Protein AF-T0ZD93-F1 (afdb_monomer)

Structure (mmCIF, N/CA/C/O backbone):
data_AF-T0ZD93-F1
#
_entry.id   AF-T0ZD93-F1
#
loop_
_atom_site.group_PDB
_atom_site.id
_atom_site.type_symbol
_atom_site.label_atom_id
_atom_site.label_alt_id
_atom_site.label_comp_id
_atom_site.label_asym_id
_atom_site.label_entity_id
_atom_site.label_seq_id
_atom_site.pdbx_PDB_ins_code
_atom_site.Cartn_x
_atom_site.Cartn_y
_atom_site.Cartn_z
_atom_site.occupancy
_atom_site.B_iso_or_equiv
_atom_site.auth_seq_id
_atom_site.auth_comp_id
_atom_site.auth_asym_id
_atom_site.auth_atom_id
_atom_site.pdbx_PDB_model_num
ATOM 1 N N . MET A 1 1 ? -24.145 4.141 19.183 1.00 62.28 1 MET A N 1
ATOM 2 C CA . MET A 1 1 ? -22.809 3.921 18.598 1.00 62.28 1 MET A CA 1
ATOM 3 C C . MET A 1 1 ? -22.634 4.907 17.453 1.00 62.28 1 MET A C 1
ATOM 5 O O . MET A 1 1 ? -23.437 4.870 16.529 1.00 62.28 1 MET A O 1
ATOM 9 N N . ILE A 1 2 ? -21.684 5.840 17.575 1.00 81.44 2 ILE A N 1
ATOM 10 C CA . ILE A 1 2 ? -21.465 6.939 16.606 1.00 81.44 2 ILE A CA 1
ATOM 11 C C . ILE A 1 2 ? -20.582 6.490 15.426 1.00 81.44 2 ILE A C 1
ATOM 13 O O . ILE A 1 2 ? -20.690 7.041 14.335 1.00 81.44 2 ILE A O 1
ATOM 17 N N . LEU A 1 3 ? -19.743 5.472 15.641 1.00 91.75 3 LEU A N 1
ATOM 18 C CA . LEU A 1 3 ? -18.774 4.965 14.669 1.00 91.75 3 LEU A CA 1
ATOM 19 C C . LEU A 1 3 ? -19.279 3.732 13.911 1.00 91.75 3 LEU A C 1
ATOM 21 O O . LEU A 1 3 ? -20.033 2.919 14.447 1.00 91.75 3 LEU A O 1
ATOM 25 N N . LYS A 1 4 ? -18.785 3.558 12.685 1.00 92.69 4 LYS A N 1
ATOM 26 C CA . LYS A 1 4 ? -18.972 2.375 11.834 1.00 92.69 4 LYS A CA 1
ATOM 27 C C . LYS A 1 4 ? -17.664 1.953 11.156 1.00 92.69 4 LYS A C 1
ATOM 29 O O . LYS A 1 4 ? -16.685 2.696 11.097 1.00 92.69 4 LYS A O 1
ATOM 34 N N . GLU A 1 5 ? -17.653 0.741 10.601 1.00 94.12 5 GLU A N 1
ATOM 35 C CA . GLU A 1 5 ? -16.534 0.267 9.781 1.00 94.12 5 GLU A CA 1
ATOM 36 C C . GLU A 1 5 ? -16.270 1.196 8.593 1.00 94.12 5 GLU A C 1
ATOM 38 O O . GLU A 1 5 ? -17.185 1.632 7.893 1.00 94.12 5 GLU A O 1
ATOM 43 N N . GLY A 1 6 ? -14.991 1.466 8.349 1.00 93.56 6 GLY A N 1
ATOM 44 C CA . GLY A 1 6 ? -14.536 2.364 7.300 1.00 93.56 6 GLY A CA 1
ATOM 45 C C . GLY A 1 6 ? -14.426 3.823 7.728 1.00 93.56 6 GLY A C 1
ATOM 46 O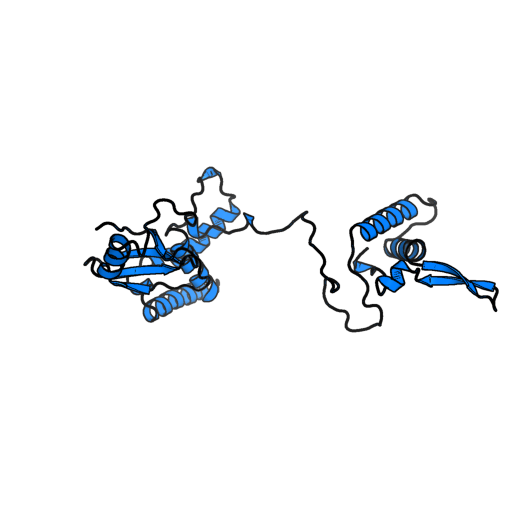 O . GLY A 1 6 ? -13.761 4.563 7.007 1.00 93.56 6 GLY A O 1
ATOM 47 N N . ASP A 1 7 ? -14.975 4.227 8.878 1.00 94.75 7 ASP A N 1
ATOM 48 C CA . ASP A 1 7 ? -14.863 5.607 9.358 1.00 94.75 7 ASP A CA 1
ATOM 49 C C . ASP A 1 7 ? -13.406 6.038 9.528 1.00 94.75 7 ASP A C 1
ATOM 51 O O . ASP A 1 7 ? -12.540 5.245 9.917 1.00 94.75 7 ASP A O 1
ATOM 55 N N . LEU A 1 8 ? -13.144 7.310 9.227 1.00 95.25 8 LEU A N 1
ATOM 56 C CA . LEU A 1 8 ? -11.829 7.928 9.320 1.00 95.25 8 LEU A CA 1
ATOM 57 C C . LEU A 1 8 ? -11.835 8.971 10.436 1.00 95.25 8 LEU A C 1
ATOM 59 O O . LEU A 1 8 ? -12.670 9.869 10.457 1.00 95.25 8 LEU A O 1
ATOM 63 N N . ILE A 1 9 ? -10.892 8.851 11.360 1.00 95.38 9 ILE A N 1
ATOM 64 C CA . ILE A 1 9 ? -10.773 9.691 12.546 1.00 95.38 9 ILE A CA 1
ATOM 65 C C . ILE A 1 9 ? -9.447 10.439 12.471 1.00 95.38 9 ILE A C 1
ATOM 67 O O . ILE A 1 9 ? -8.394 9.846 12.235 1.00 95.38 9 ILE A O 1
ATOM 71 N N . GLN A 1 10 ? -9.507 11.748 12.666 1.00 94.81 10 GLN A N 1
ATOM 72 C CA . GLN A 1 10 ? -8.355 12.630 12.711 1.00 94.81 10 GLN A CA 1
ATOM 73 C C . GLN A 1 10 ? -7.964 12.926 14.155 1.00 94.81 10 GLN A C 1
ATOM 75 O O . GLN A 1 10 ? -8.786 13.410 14.927 1.00 94.81 10 GLN A O 1
ATOM 80 N N . TYR A 1 11 ? -6.691 12.717 14.475 1.00 93.88 11 TYR A N 1
ATOM 81 C CA . TYR A 1 11 ? -6.056 13.128 15.721 1.00 93.88 11 TYR A CA 1
ATOM 82 C C . TYR A 1 11 ? -5.067 14.268 15.469 1.00 93.88 11 TYR A C 1
ATOM 84 O O . TYR A 1 11 ? -4.292 14.222 14.511 1.00 93.88 11 TYR A O 1
ATOM 92 N N . GLY A 1 12 ? -5.058 15.257 16.368 1.00 84.31 12 GLY A N 1
ATOM 93 C CA . GLY A 1 12 ? -4.124 16.386 16.343 1.00 84.31 12 GLY A CA 1
ATOM 94 C C . GLY A 1 12 ? -4.406 17.436 15.256 1.00 84.31 12 GLY A C 1
ATOM 95 O O . GLY A 1 12 ? -5.049 17.168 14.238 1.00 84.31 12 GLY A O 1
ATOM 96 N N . GLN A 1 13 ? -3.904 18.656 15.482 1.00 66.94 13 GLN A N 1
ATOM 97 C CA . GLN A 1 13 ? -4.011 19.768 14.523 1.00 66.94 13 GLN A CA 1
ATOM 98 C C . GLN A 1 13 ? -2.715 20.017 13.737 1.00 66.94 13 GLN A C 1
ATOM 100 O O . GLN A 1 13 ? -2.771 20.228 12.531 1.00 66.94 13 GLN A O 1
ATOM 105 N N . GLU A 1 14 ? -1.548 19.941 14.386 1.00 66.12 14 GLU A N 1
ATOM 106 C CA . GLU A 1 14 ? -0.253 20.210 13.735 1.00 66.12 14 GLU A CA 1
ATOM 107 C C . GLU A 1 14 ? 0.404 18.948 13.165 1.00 66.12 14 GLU A C 1
ATOM 109 O O . GLU A 1 14 ? 0.868 18.930 12.026 1.00 66.12 14 GLU A O 1
ATOM 114 N N . ARG A 1 15 ? 0.421 17.862 13.947 1.00 73.50 15 ARG A N 1
ATOM 115 C CA . ARG A 1 15 ? 0.897 16.546 13.507 1.00 73.50 15 ARG A CA 1
ATOM 116 C C . ARG A 1 15 ? -0.293 15.617 13.363 1.00 73.50 15 ARG A C 1
ATOM 118 O O . ARG A 1 15 ? -0.589 14.820 14.248 1.00 73.50 15 ARG A O 1
ATOM 125 N N . VAL A 1 16 ? -0.989 15.801 12.251 1.00 85.56 16 VAL A N 1
ATOM 126 C CA . VAL A 1 16 ? -2.203 15.064 11.924 1.00 85.56 16 VAL A CA 1
ATOM 127 C C . VAL A 1 16 ? -1.888 13.570 11.829 1.00 85.56 16 VAL A C 1
ATOM 129 O O . VAL A 1 16 ? -1.019 13.169 11.058 1.00 85.56 16 VAL A O 1
ATOM 132 N N . SER A 1 17 ? -2.591 12.754 12.613 1.00 91.44 17 SER A N 1
ATOM 133 C CA . SER A 1 17 ? -2.633 11.301 12.434 1.00 91.44 17 SER A CA 1
ATOM 134 C C . SER A 1 17 ? -4.049 10.898 12.053 1.00 91.44 17 SER A C 1
ATOM 136 O O . SER A 1 17 ? -5.025 11.332 12.665 1.00 91.44 17 SER A O 1
ATOM 138 N N . LEU A 1 18 ? -4.159 10.095 11.001 1.00 95.25 18 LEU A N 1
ATOM 139 C CA . LEU A 1 18 ? -5.430 9.649 10.452 1.00 95.25 18 LEU A CA 1
ATOM 140 C C . LEU A 1 18 ? -5.575 8.155 10.694 1.00 95.25 18 LEU A C 1
ATOM 142 O O . LEU A 1 18 ? -4.768 7.346 10.227 1.00 95.25 18 LEU A O 1
ATOM 146 N N . VAL A 1 19 ? -6.623 7.797 11.419 1.00 96.50 19 VAL A N 1
ATOM 147 C CA . VAL A 1 19 ? -6.870 6.445 11.899 1.00 96.50 19 VAL A CA 1
ATOM 148 C C . VAL A 1 19 ? -8.202 5.965 11.349 1.00 96.50 19 VAL A C 1
ATOM 150 O O . VAL A 1 19 ? -9.218 6.636 11.488 1.00 96.50 19 VAL A O 1
ATOM 153 N N . ARG A 1 20 ? -8.215 4.796 10.712 1.00 97.06 20 ARG A N 1
ATOM 154 C CA . ARG A 1 20 ? -9.432 4.192 10.171 1.00 97.06 20 ARG A CA 1
ATOM 155 C C . ARG A 1 20 ? -9.947 3.075 11.059 1.00 97.06 20 ARG A C 1
ATOM 157 O O . ARG A 1 20 ? -9.166 2.215 11.458 1.00 97.06 20 ARG A O 1
ATOM 164 N N . VAL A 1 21 ? -11.261 3.028 11.251 1.00 97.50 21 VAL A N 1
ATOM 165 C CA . VAL A 1 21 ? -11.984 1.907 11.860 1.00 97.50 21 VAL A CA 1
ATOM 166 C C . VAL A 1 21 ? -12.064 0.736 10.874 1.00 97.50 21 VAL A C 1
ATOM 168 O O . VAL A 1 21 ? -12.635 0.855 9.791 1.00 97.50 21 VAL A O 1
ATOM 171 N N . LEU A 1 22 ? -11.486 -0.410 11.231 1.00 97.69 22 LEU A N 1
ATOM 172 C CA . LEU A 1 22 ? -11.471 -1.621 10.402 1.00 97.69 22 LEU A CA 1
ATOM 173 C C . LEU A 1 22 ? -12.545 -2.634 10.783 1.00 97.69 22 LEU A C 1
ATOM 175 O O . LEU A 1 22 ? -13.040 -3.347 9.915 1.00 97.69 22 LEU A O 1
ATOM 179 N N . TRP A 1 23 ? -12.844 -2.747 12.073 1.00 97.62 23 TRP A N 1
ATOM 180 C CA . TRP A 1 23 ? -13.813 -3.700 12.602 1.00 97.62 23 TRP A CA 1
ATOM 181 C C . TRP A 1 23 ? -14.220 -3.284 14.009 1.00 97.62 23 TRP A C 1
ATOM 183 O O . TRP A 1 23 ? -13.379 -2.821 14.778 1.00 97.62 23 TRP A O 1
ATOM 193 N N . ILE A 1 24 ? -15.486 -3.480 14.350 1.00 96.50 24 ILE A N 1
ATOM 194 C CA . ILE A 1 24 ? -16.000 -3.308 15.708 1.00 96.50 24 ILE A CA 1
ATOM 195 C C . ILE A 1 24 ? -16.375 -4.702 16.209 1.00 96.50 24 ILE A C 1
ATOM 197 O O . ILE A 1 24 ? -17.029 -5.464 15.499 1.00 96.50 24 ILE A O 1
ATOM 201 N N . THR A 1 25 ? -15.908 -5.057 17.405 1.00 95.19 25 THR A N 1
ATOM 202 C CA . THR A 1 25 ? -16.247 -6.343 18.037 1.00 95.19 25 THR A CA 1
ATOM 203 C C . THR A 1 25 ? -17.758 -6.521 18.162 1.00 95.19 25 THR A C 1
ATOM 205 O O . THR A 1 25 ? -18.489 -5.547 18.299 1.00 95.19 25 THR A O 1
ATOM 208 N N . GLU A 1 26 ? -18.232 -7.768 18.177 1.00 92.00 26 GLU A N 1
ATOM 209 C CA . GLU A 1 26 ? -19.667 -8.073 18.320 1.00 92.00 26 GLU A CA 1
ATOM 210 C C . GLU A 1 26 ? -20.271 -7.488 19.605 1.00 92.00 26 GLU A C 1
ATOM 212 O O . GLU A 1 26 ? -21.425 -7.071 19.618 1.00 92.00 26 GLU A O 1
ATOM 217 N N . THR A 1 27 ? -19.473 -7.403 20.674 1.00 92.81 27 THR A N 1
ATOM 218 C CA . THR A 1 27 ? -19.866 -6.775 21.943 1.00 92.81 27 THR A CA 1
ATOM 219 C C . THR A 1 27 ? -19.867 -5.247 21.887 1.00 92.81 27 THR A C 1
ATOM 221 O O . THR A 1 27 ? -20.382 -4.608 22.798 1.00 92.81 27 THR A O 1
ATOM 224 N N . GLY A 1 28 ? -19.245 -4.648 20.869 1.00 91.62 28 GLY A N 1
ATOM 225 C CA . GLY A 1 28 ? -19.019 -3.208 20.764 1.00 91.62 28 GLY A CA 1
ATOM 226 C C . GLY A 1 28 ? -17.946 -2.657 21.707 1.00 91.62 28 GLY A C 1
ATOM 227 O O . GLY A 1 28 ? -17.682 -1.463 21.670 1.00 91.62 28 GLY A O 1
ATOM 228 N N . ALA A 1 29 ? -17.306 -3.489 22.537 1.00 93.62 29 ALA A N 1
ATOM 229 C CA . ALA A 1 29 ? -16.377 -3.025 23.573 1.00 93.62 29 ALA A CA 1
ATOM 230 C C . ALA A 1 29 ? -15.001 -2.614 23.023 1.00 93.62 29 ALA A C 1
ATOM 232 O O . ALA A 1 29 ? -14.292 -1.797 23.610 1.00 93.62 29 ALA A O 1
ATOM 233 N N . SER A 1 30 ? -14.589 -3.198 21.899 1.00 95.94 30 SER A N 1
ATOM 234 C CA . SER A 1 30 ? -13.313 -2.891 21.251 1.00 95.94 30 SER A CA 1
ATOM 235 C C . SER A 1 30 ? -13.472 -2.666 19.757 1.00 95.94 30 SER A C 1
ATOM 237 O O . SER A 1 30 ? -14.316 -3.276 19.092 1.00 95.94 30 SER A O 1
ATOM 239 N N . VAL A 1 31 ? -12.589 -1.825 19.238 1.00 97.50 31 VAL A N 1
ATOM 240 C CA . VAL A 1 31 ? -12.490 -1.435 17.840 1.00 97.50 31 VAL A CA 1
ATOM 241 C C . VAL A 1 31 ? -11.092 -1.764 17.345 1.00 97.50 31 VAL A C 1
ATOM 243 O O . VAL A 1 31 ? -10.100 -1.552 18.037 1.00 97.50 31 VAL A O 1
ATOM 246 N N . VAL A 1 32 ? -10.997 -2.288 16.132 1.00 98.19 32 VAL A N 1
ATOM 247 C CA . VAL A 1 32 ? -9.726 -2.442 15.436 1.00 98.19 32 VAL A CA 1
ATOM 248 C C . VAL A 1 32 ? -9.515 -1.237 14.543 1.00 98.19 32 VAL A C 1
ATOM 250 O O . VAL A 1 32 ? -10.368 -0.929 13.712 1.00 98.19 32 VAL A O 1
ATOM 253 N N . THR A 1 33 ? -8.363 -0.592 14.668 1.00 98.12 33 THR A N 1
ATOM 254 C CA . THR A 1 33 ? -8.009 0.591 13.894 1.00 98.12 33 THR A CA 1
ATOM 255 C C . THR A 1 33 ? -6.680 0.440 13.158 1.00 98.12 33 THR A C 1
ATOM 257 O O . THR A 1 33 ? -5.893 -0.465 13.439 1.00 98.12 33 THR A O 1
ATOM 260 N N . ILE A 1 34 ? -6.424 1.301 12.172 1.00 98.00 34 ILE A N 1
ATOM 261 C CA . ILE A 1 34 ? -5.128 1.394 11.486 1.00 98.00 34 ILE A CA 1
ATOM 262 C C . ILE A 1 34 ? -4.814 2.837 11.109 1.00 98.00 34 ILE A C 1
ATOM 264 O O . ILE A 1 34 ? -5.683 3.564 10.634 1.00 98.00 34 ILE A O 1
ATOM 268 N N . GLU A 1 35 ? -3.553 3.229 11.237 1.00 96.88 35 GLU A N 1
ATOM 269 C CA . GLU A 1 35 ? -3.077 4.504 10.709 1.00 96.88 35 GLU A CA 1
ATOM 270 C C . GLU A 1 35 ? -2.975 4.449 9.172 1.00 96.88 35 GLU A C 1
ATOM 272 O O . GLU A 1 35 ? -2.319 3.565 8.600 1.00 96.88 35 GLU A O 1
ATOM 277 N N . VAL A 1 36 ? -3.647 5.369 8.475 1.00 95.50 36 VAL A N 1
ATOM 278 C CA . VAL A 1 36 ? -3.783 5.307 7.007 1.00 95.50 36 VAL A CA 1
ATOM 279 C C . VAL A 1 36 ? -2.562 5.839 6.260 1.00 95.50 36 VAL A C 1
ATOM 281 O O . VAL A 1 36 ? -2.308 5.412 5.133 1.00 95.50 36 VAL A O 1
ATOM 284 N N . GLU A 1 37 ? -1.774 6.713 6.888 1.00 93.25 37 GLU A N 1
ATOM 285 C CA . GLU A 1 37 ? -0.596 7.333 6.266 1.00 93.25 37 GLU A CA 1
ATOM 286 C C . GLU A 1 37 ? 0.712 6.588 6.551 1.00 93.25 37 GLU A C 1
ATOM 288 O O . GLU A 1 37 ? 1.666 6.670 5.773 1.00 93.25 37 GLU A O 1
ATOM 293 N N . ALA A 1 38 ? 0.765 5.807 7.631 1.00 94.06 38 ALA A N 1
ATOM 294 C CA . ALA A 1 38 ? 1.962 5.066 7.999 1.00 94.06 38 ALA A CA 1
ATOM 295 C C . ALA A 1 38 ? 2.220 3.893 7.018 1.00 94.06 38 ALA A C 1
ATOM 297 O O . ALA A 1 38 ? 1.432 2.942 6.947 1.00 94.06 38 ALA A O 1
ATOM 298 N N . PRO A 1 39 ? 3.358 3.864 6.285 1.00 92.62 39 PRO A N 1
ATOM 299 C CA . PRO A 1 39 ? 3.582 2.901 5.193 1.00 92.62 39 PRO A CA 1
ATOM 300 C C . PRO A 1 39 ? 3.606 1.424 5.612 1.00 92.62 39 PRO A C 1
ATOM 302 O O . PRO A 1 39 ? 3.407 0.522 4.791 1.00 92.62 39 PRO A O 1
ATOM 305 N N . LYS A 1 40 ? 3.913 1.170 6.887 1.00 95.31 40 LYS A N 1
ATOM 306 C CA . LYS A 1 40 ? 4.023 -0.168 7.480 1.00 95.31 40 LYS A CA 1
ATOM 307 C C . LYS A 1 40 ? 3.009 -0.396 8.603 1.00 95.31 40 LYS A C 1
ATOM 309 O O . LYS A 1 40 ? 3.189 -1.347 9.358 1.00 95.31 40 LYS A O 1
ATOM 314 N N . ALA A 1 41 ? 1.969 0.436 8.701 1.00 96.50 41 ALA A N 1
ATOM 315 C CA . ALA A 1 41 ? 0.949 0.295 9.732 1.00 96.50 41 ALA A CA 1
ATOM 316 C C . ALA A 1 41 ? 0.317 -1.100 9.727 1.00 96.50 41 ALA A C 1
ATOM 318 O O . ALA A 1 41 ? 0.191 -1.757 8.686 1.00 96.50 41 ALA A O 1
ATOM 319 N N . LEU A 1 42 ? -0.078 -1.541 10.913 1.00 97.56 42 LEU A N 1
ATOM 320 C CA . LEU A 1 42 ? -0.800 -2.782 11.137 1.00 97.56 42 LEU A CA 1
ATOM 321 C C . LEU A 1 42 ? -2.038 -2.491 11.991 1.00 97.56 42 LEU A C 1
ATOM 323 O O . LEU A 1 42 ? -2.047 -1.484 12.696 1.00 97.56 42 LEU A O 1
ATOM 327 N N . PRO A 1 43 ? -3.062 -3.357 11.932 1.00 97.94 43 PRO A N 1
ATOM 328 C CA . PRO A 1 43 ? -4.242 -3.229 12.774 1.00 97.94 43 PRO A CA 1
ATOM 329 C C . PRO A 1 43 ? -3.895 -3.265 14.267 1.00 97.94 43 PRO A C 1
ATOM 331 O O . PRO A 1 43 ? -3.087 -4.100 14.687 1.00 97.94 43 PRO A O 1
ATOM 334 N N . VAL A 1 44 ? -4.533 -2.398 15.051 1.00 97.50 44 VAL A N 1
ATOM 335 C CA . VAL A 1 44 ? -4.386 -2.289 16.509 1.00 97.50 44 VAL A CA 1
ATOM 336 C C . VAL A 1 44 ? -5.767 -2.345 17.154 1.00 97.50 44 VAL A C 1
ATOM 338 O O . VAL A 1 44 ? -6.715 -1.783 16.619 1.00 97.50 44 VAL A O 1
ATOM 341 N N . PHE A 1 45 ? -5.890 -3.037 18.286 1.00 97.50 45 PHE A N 1
ATOM 342 C CA . PHE A 1 45 ? -7.117 -3.044 19.083 1.00 97.50 45 PHE A CA 1
ATOM 343 C C . PHE A 1 45 ? -7.116 -1.858 20.046 1.00 97.50 45 PHE A C 1
ATOM 345 O O . PHE A 1 45 ? -6.128 -1.634 20.743 1.00 97.50 45 PHE A O 1
ATOM 352 N N . VAL A 1 46 ? -8.227 -1.131 20.090 1.00 97.06 46 VAL A N 1
ATOM 353 C CA . VAL A 1 46 ? -8.451 0.041 20.940 1.00 97.06 46 VAL A CA 1
ATOM 354 C C . VAL A 1 46 ? -9.814 -0.117 21.630 1.00 97.06 46 VAL A C 1
ATOM 356 O O . VAL A 1 46 ? -10.754 -0.598 20.989 1.00 97.06 46 VAL A O 1
ATOM 359 N N . PRO A 1 47 ? -9.965 0.242 22.917 1.00 97.25 47 PRO A N 1
ATOM 360 C CA . PRO A 1 47 ? -11.274 0.286 23.566 1.00 97.25 47 PRO A CA 1
ATOM 361 C C . PRO A 1 47 ? -12.222 1.253 22.845 1.00 97.25 47 PRO A C 1
ATOM 363 O O . PRO A 1 47 ? -11.818 2.356 22.480 1.00 97.25 47 PRO A O 1
ATOM 366 N N . MET A 1 48 ? -13.486 0.865 22.655 1.00 95.81 48 MET A N 1
ATOM 367 C CA . MET A 1 48 ? -14.490 1.748 22.041 1.00 95.81 48 MET A CA 1
ATOM 368 C C . MET A 1 48 ? -14.686 3.024 22.863 1.00 95.81 48 MET A C 1
ATOM 370 O O . MET A 1 48 ? -14.720 4.114 22.305 1.00 95.81 48 MET A O 1
ATOM 374 N N . GLU A 1 49 ? -14.730 2.882 24.188 1.00 95.69 49 GLU A N 1
ATOM 375 C CA . GLU A 1 49 ? -14.875 3.993 25.133 1.00 95.69 49 GLU A CA 1
ATOM 376 C C . GLU A 1 49 ? -13.794 5.062 24.941 1.00 95.69 49 GLU A C 1
ATOM 378 O O . GLU A 1 49 ? -14.098 6.249 24.940 1.00 95.69 49 GLU A O 1
ATOM 383 N N . GLN A 1 50 ? -12.546 4.654 24.685 1.00 95.75 50 GLN A N 1
ATOM 384 C CA . GLN A 1 50 ? -11.453 5.592 24.430 1.00 95.75 50 GLN A CA 1
ATOM 385 C C . GLN A 1 50 ? -11.714 6.434 23.172 1.00 95.75 50 GLN A C 1
ATOM 387 O O . GLN A 1 50 ? -11.511 7.644 23.186 1.00 95.75 50 GLN A O 1
ATOM 392 N N . LEU A 1 51 ? -12.169 5.802 22.086 1.00 94.81 51 LEU A N 1
ATOM 393 C CA . LEU A 1 51 ? -12.490 6.497 20.836 1.00 94.81 51 LEU A CA 1
ATOM 394 C C . LEU A 1 51 ? -13.691 7.435 21.005 1.00 94.81 51 LEU A C 1
ATOM 396 O O . LEU A 1 51 ? -13.685 8.538 20.466 1.00 94.81 51 LEU A O 1
ATOM 400 N N . GLU A 1 52 ? -14.719 7.006 21.738 1.00 94.69 52 GLU A N 1
ATOM 401 C CA . GLU A 1 52 ? -15.895 7.835 22.011 1.00 94.69 52 GLU A CA 1
ATOM 402 C C . GLU A 1 52 ? -15.542 9.045 22.883 1.00 94.69 52 GLU A C 1
ATOM 404 O O . GLU A 1 52 ? -15.946 10.156 22.541 1.00 94.69 52 GLU A O 1
ATOM 409 N N . ASP A 1 53 ? -14.742 8.863 23.936 1.00 95.25 53 ASP A N 1
ATOM 410 C CA . ASP A 1 53 ? -14.257 9.962 24.777 1.00 95.25 53 ASP A CA 1
ATOM 411 C C . ASP A 1 53 ? -13.366 10.933 23.987 1.00 95.25 53 ASP A C 1
ATOM 413 O O . ASP A 1 53 ? -13.541 12.147 24.073 1.00 95.25 53 ASP A O 1
ATOM 417 N N . ASP A 1 54 ? -12.460 10.428 23.143 1.00 95.00 54 ASP A N 1
ATOM 418 C CA . ASP A 1 54 ? -11.631 11.279 22.282 1.00 95.00 54 ASP A CA 1
ATOM 419 C C . ASP A 1 54 ? -12.472 12.153 21.337 1.00 95.00 54 ASP A C 1
ATOM 421 O O . ASP A 1 54 ? -12.121 13.310 21.096 1.00 95.00 54 ASP A O 1
ATOM 425 N N . LEU A 1 55 ? -13.581 11.623 20.811 1.00 94.00 55 LEU A N 1
ATOM 426 C CA . LEU A 1 55 ? -14.500 12.362 19.941 1.00 94.00 55 LEU A CA 1
ATOM 427 C C . LEU A 1 55 ? -15.361 13.364 20.719 1.00 94.00 55 LEU A C 1
ATOM 429 O O . LEU A 1 55 ? -15.550 14.486 20.256 1.00 94.00 55 LEU A O 1
ATOM 433 N N . GLN A 1 56 ? -15.884 12.975 21.885 1.00 94.62 56 GLN A N 1
ATOM 434 C CA . GLN A 1 56 ? -16.715 13.839 22.733 1.00 94.62 56 GLN A CA 1
ATOM 435 C C . GLN A 1 56 ? -15.913 14.995 23.336 1.00 94.62 56 GLN A C 1
ATOM 437 O O . GLN A 1 56 ? -16.406 16.115 23.411 1.00 94.62 56 GLN A O 1
ATOM 442 N N . SER A 1 57 ? -14.666 14.725 23.720 1.00 94.12 57 SER A N 1
ATOM 443 C CA . SER A 1 57 ? -13.725 15.700 24.276 1.00 94.12 57 SER A CA 1
ATOM 444 C C . SER A 1 57 ? -12.970 16.503 23.203 1.00 94.12 57 SER A C 1
ATOM 446 O O . SER A 1 57 ? -11.995 17.179 23.526 1.00 94.12 57 SER A O 1
ATOM 448 N N . GLU A 1 58 ? -13.355 16.391 21.925 1.00 91.62 58 GLU A N 1
ATOM 449 C CA . GLU A 1 58 ? -12.750 17.088 20.774 1.00 91.62 58 GLU A CA 1
ATOM 450 C C . GLU A 1 58 ? -11.231 16.863 20.584 1.00 91.62 58 GLU A C 1
ATOM 452 O O . GLU A 1 58 ? -10.559 17.601 19.858 1.00 91.62 58 GLU A O 1
ATOM 457 N N . ARG A 1 59 ? -10.663 15.806 21.185 1.00 93.25 59 ARG A N 1
ATOM 458 C CA . ARG A 1 59 ? -9.266 15.384 20.951 1.00 93.25 59 ARG A CA 1
ATOM 459 C C . ARG A 1 59 ? -9.094 14.710 19.594 1.00 93.25 59 ARG A C 1
ATOM 461 O O . ARG A 1 59 ? -7.994 14.705 19.031 1.00 93.25 59 ARG A O 1
ATOM 468 N N . ALA A 1 60 ? -10.184 14.155 19.080 1.00 94.75 60 ALA A N 1
ATOM 469 C CA . ALA A 1 60 ? -10.288 13.573 17.763 1.00 94.75 60 ALA A CA 1
ATOM 470 C C . ALA A 1 60 ? -11.508 14.115 17.016 1.00 94.75 60 ALA A C 1
ATOM 472 O O . ALA A 1 60 ? -12.483 14.573 17.608 1.00 94.75 60 ALA A O 1
ATOM 473 N N . LYS A 1 61 ? -11.468 14.023 15.688 1.00 94.06 61 LYS A N 1
ATOM 474 C CA . LYS A 1 61 ? -12.562 14.434 14.810 1.00 94.06 61 LYS A CA 1
ATOM 475 C C . LYS A 1 61 ? -12.911 13.323 13.834 1.00 94.06 61 LYS A C 1
ATOM 477 O O . LYS A 1 61 ? -12.049 12.853 13.095 1.00 94.06 61 LYS A O 1
ATOM 482 N N . LEU A 1 62 ? -14.187 12.951 13.777 1.00 94.31 62 LEU A N 1
ATOM 483 C CA . LEU A 1 62 ? -14.708 12.083 12.723 1.00 94.31 62 LEU A CA 1
ATOM 484 C C . LEU A 1 62 ? -14.742 12.847 11.390 1.00 94.31 62 LEU A C 1
ATOM 486 O O . LEU A 1 62 ? -15.312 13.936 11.296 1.00 94.31 62 LEU A O 1
ATOM 490 N N . LEU A 1 63 ? -14.144 12.268 10.354 1.00 92.38 63 LEU A N 1
ATOM 491 C CA . LEU A 1 63 ? -14.166 12.794 8.995 1.00 92.38 63 LEU A CA 1
ATOM 492 C C . LEU A 1 63 ? 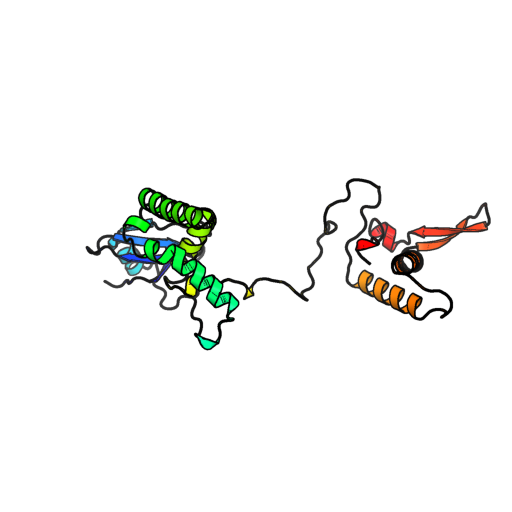-15.249 12.080 8.185 1.00 92.38 63 LEU A C 1
ATOM 494 O O . LEU A 1 63 ? -15.215 10.863 8.016 1.00 92.38 63 LEU A O 1
ATOM 498 N N . LEU A 1 64 ? -16.205 12.852 7.663 1.00 88.06 64 LEU A N 1
ATOM 499 C CA . LEU A 1 64 ? -17.272 12.329 6.800 1.00 88.06 64 LEU A CA 1
ATOM 500 C C . LEU A 1 64 ? -16.797 12.081 5.362 1.00 88.06 64 LEU A C 1
ATOM 502 O O . LEU A 1 64 ? -17.379 11.265 4.650 1.00 88.06 64 LEU A O 1
ATOM 506 N N . GLU A 1 65 ? -15.740 12.775 4.942 1.00 86.56 65 GLU A N 1
ATOM 507 C CA . GLU A 1 65 ? -15.097 12.586 3.647 1.00 86.56 65 GLU A CA 1
ATOM 508 C C . GLU A 1 65 ? -13.782 11.825 3.809 1.00 86.56 65 GLU A C 1
ATOM 510 O O . GLU A 1 65 ? -12.942 12.163 4.644 1.00 86.56 65 GLU A O 1
ATOM 515 N N . ASP A 1 66 ? -13.584 10.814 2.966 1.00 86.62 66 ASP A N 1
ATOM 516 C CA . ASP A 1 66 ? -12.402 9.963 2.997 1.00 86.62 66 ASP A CA 1
ATOM 517 C C . ASP A 1 66 ? -11.589 10.086 1.705 1.00 86.62 66 ASP A C 1
ATOM 519 O O . ASP A 1 66 ? -11.868 9.440 0.692 1.00 86.62 66 ASP A O 1
ATOM 523 N N . ALA A 1 67 ? -10.526 10.887 1.768 1.00 85.31 67 ALA A N 1
ATOM 524 C CA . ALA A 1 67 ? -9.604 11.102 0.655 1.00 85.31 67 ALA A CA 1
ATOM 525 C C . ALA A 1 67 ? -8.802 9.844 0.255 1.00 85.31 67 ALA A C 1
ATOM 527 O O . ALA A 1 67 ? -8.225 9.795 -0.835 1.00 85.31 67 ALA A O 1
ATOM 528 N N . TYR A 1 68 ? -8.747 8.821 1.114 1.00 85.06 68 TYR A N 1
ATOM 529 C CA . TYR A 1 68 ? -8.029 7.571 0.854 1.00 85.06 68 TYR A CA 1
ATOM 530 C C . TYR A 1 68 ? -8.940 6.514 0.236 1.00 85.06 68 TYR A C 1
ATOM 532 O O . TYR A 1 68 ? -8.439 5.533 -0.330 1.00 85.06 68 TYR A O 1
ATOM 540 N N . GLN A 1 69 ? -10.261 6.695 0.316 1.00 83.19 69 GLN A N 1
ATOM 541 C CA . GLN A 1 69 ? -11.201 5.785 -0.310 1.00 83.19 69 GLN A CA 1
ATOM 542 C C . GLN A 1 69 ? -11.127 5.904 -1.823 1.00 83.19 69 GLN A C 1
ATOM 544 O O . GLN A 1 69 ? -11.247 6.974 -2.421 1.00 83.19 69 GLN A O 1
ATOM 549 N N . ARG A 1 70 ? -10.944 4.760 -2.479 1.00 75.25 70 ARG A N 1
ATOM 550 C CA . ARG A 1 70 ? -10.776 4.730 -3.927 1.00 75.25 70 ARG A CA 1
ATOM 551 C C . ARG A 1 70 ? -12.085 4.425 -4.641 1.00 75.25 70 ARG A C 1
ATOM 553 O O . ARG A 1 70 ? -12.362 3.278 -4.994 1.00 75.25 70 ARG A O 1
ATOM 560 N N . TYR A 1 71 ? -12.842 5.477 -4.926 1.00 73.62 71 TYR A N 1
ATOM 561 C CA . TYR A 1 71 ? -14.002 5.415 -5.808 1.00 73.62 71 TYR A CA 1
ATOM 562 C C . TYR A 1 71 ? -13.557 5.483 -7.269 1.00 73.62 71 TYR A C 1
ATOM 564 O O . TYR A 1 71 ? -12.964 6.464 -7.712 1.00 73.62 71 TYR A O 1
ATOM 572 N N . VAL A 1 72 ? -13.816 4.423 -8.037 1.00 72.12 72 VAL A N 1
ATOM 573 C CA . VAL A 1 72 ? -13.608 4.441 -9.489 1.00 72.12 72 VAL A CA 1
ATOM 574 C C . VAL A 1 72 ? -14.838 3.876 -10.174 1.00 72.12 72 VAL A C 1
ATOM 576 O O . VAL A 1 72 ? -15.240 2.747 -9.894 1.00 72.12 72 VAL A O 1
ATOM 579 N N . ALA A 1 73 ? -15.411 4.652 -11.095 1.00 70.69 73 ALA A N 1
ATOM 580 C CA . ALA A 1 73 ? -16.509 4.200 -11.936 1.00 70.69 73 ALA A CA 1
ATOM 581 C C . ALA A 1 73 ? -16.087 2.963 -12.746 1.00 70.69 73 ALA A C 1
ATOM 583 O O . ALA A 1 73 ? -15.008 2.931 -13.344 1.00 70.69 73 ALA A O 1
ATOM 584 N N . VAL A 1 74 ? -16.953 1.946 -12.791 1.00 59.78 74 VAL A N 1
ATOM 585 C CA . VAL A 1 74 ? -16.662 0.632 -13.395 1.00 59.78 74 VAL A CA 1
ATOM 586 C C . VAL A 1 74 ? -16.203 0.746 -14.859 1.00 59.78 74 VAL A C 1
ATOM 588 O O . VAL A 1 74 ? -15.323 -0.007 -15.274 1.00 59.78 74 VAL A O 1
ATOM 591 N N . GLY A 1 75 ? -16.719 1.724 -15.616 1.00 63.50 75 GLY A N 1
ATOM 592 C CA . GLY A 1 75 ? -16.354 1.973 -17.019 1.00 63.50 75 GLY A CA 1
ATOM 593 C C . GLY A 1 75 ? -15.038 2.734 -17.244 1.00 63.50 75 GLY A C 1
ATOM 594 O O . GLY A 1 75 ? -14.509 2.715 -18.350 1.00 63.50 75 GLY A O 1
ATOM 595 N N . ALA A 1 76 ? -14.469 3.372 -16.217 1.00 74.06 76 ALA A N 1
ATOM 596 C CA . ALA A 1 76 ? -13.247 4.177 -16.345 1.00 74.06 76 ALA A CA 1
ATOM 597 C C . ALA A 1 76 ? -11.951 3.359 -16.159 1.00 74.06 76 ALA A C 1
ATOM 599 O O . ALA A 1 76 ? -10.840 3.859 -16.364 1.00 74.06 76 ALA A O 1
ATOM 600 N N . LEU A 1 77 ? -12.059 2.092 -15.743 1.00 80.06 77 LEU A N 1
ATOM 601 C CA . LEU A 1 77 ? -10.907 1.252 -15.431 1.00 80.06 77 LEU A CA 1
ATOM 602 C C . LEU A 1 77 ? -10.322 0.585 -16.677 1.00 80.06 77 LEU A C 1
ATOM 604 O O . LEU A 1 77 ? -10.949 -0.253 -17.319 1.00 80.06 77 LEU A O 1
ATOM 608 N N . LYS A 1 78 ? -9.040 0.856 -16.946 1.00 85.75 78 LYS A N 1
ATOM 609 C CA . LYS A 1 78 ? -8.260 0.093 -17.932 1.00 85.75 78 LYS A CA 1
ATOM 610 C C . LYS A 1 78 ? -8.274 -1.398 -17.569 1.00 85.75 78 LYS A C 1
ATOM 612 O O . LYS A 1 78 ? -7.995 -1.751 -16.420 1.00 85.75 78 LYS A O 1
ATOM 617 N N . ALA A 1 79 ? -8.481 -2.272 -18.557 1.00 88.88 79 ALA A N 1
ATOM 618 C CA . ALA A 1 79 ? -8.557 -3.727 -18.367 1.00 88.88 79 ALA A CA 1
ATOM 619 C C . ALA A 1 79 ? -7.361 -4.302 -17.583 1.00 88.88 79 ALA A C 1
ATOM 621 O O . ALA A 1 79 ? -7.532 -5.116 -16.677 1.00 88.88 79 ALA A O 1
ATOM 622 N N . ARG A 1 80 ? -6.146 -3.803 -17.853 1.00 89.62 80 ARG A N 1
ATOM 623 C CA . ARG A 1 80 ? -4.931 -4.191 -17.118 1.00 89.62 80 ARG A CA 1
ATOM 624 C C . ARG A 1 80 ? -5.012 -3.870 -15.621 1.00 89.62 80 ARG A C 1
ATOM 626 O O . ARG A 1 80 ? -4.617 -4.697 -14.806 1.00 89.62 80 ARG A O 1
ATOM 633 N N . SER A 1 81 ? -5.511 -2.690 -15.250 1.00 90.06 81 SER A N 1
ATOM 634 C CA . SER A 1 81 ? -5.658 -2.294 -13.842 1.00 90.06 81 SER A CA 1
ATOM 635 C C . SER A 1 81 ? -6.702 -3.153 -13.131 1.00 90.06 81 SER A C 1
ATOM 637 O O . SER A 1 81 ? -6.467 -3.574 -11.999 1.00 90.06 81 SER A O 1
ATOM 639 N N . LYS A 1 82 ? -7.809 -3.469 -13.817 1.00 90.94 82 LYS A N 1
ATOM 640 C CA . LYS A 1 82 ? -8.845 -4.384 -13.321 1.00 90.94 82 LYS A CA 1
ATOM 641 C C . LYS A 1 82 ? -8.276 -5.783 -13.061 1.00 90.94 82 LYS A C 1
ATOM 643 O O . LYS A 1 82 ? -8.431 -6.303 -11.965 1.00 90.94 82 LYS A O 1
ATOM 648 N N . ALA A 1 83 ? -7.520 -6.343 -14.006 1.00 93.44 83 ALA A N 1
ATOM 649 C CA . ALA A 1 83 ? -6.903 -7.662 -13.850 1.00 93.44 83 ALA A CA 1
ATOM 650 C C . ALA A 1 83 ? -5.917 -7.734 -12.667 1.00 93.44 83 ALA A C 1
ATOM 652 O O . ALA A 1 83 ? -5.860 -8.745 -11.967 1.00 93.44 83 ALA A O 1
ATOM 653 N N . ILE A 1 84 ? -5.149 -6.664 -12.421 1.00 93.12 84 ILE A N 1
ATOM 654 C CA . ILE A 1 84 ? -4.243 -6.575 -11.264 1.00 93.12 84 ILE A CA 1
ATOM 655 C C . ILE A 1 84 ? -5.035 -6.554 -9.956 1.00 93.12 84 ILE A C 1
ATOM 657 O O . ILE A 1 84 ? -4.710 -7.316 -9.046 1.00 93.12 84 ILE A O 1
ATOM 661 N N . ARG A 1 85 ? -6.078 -5.716 -9.878 1.00 94.38 85 ARG A N 1
ATOM 662 C CA . ARG A 1 85 ? -6.983 -5.648 -8.723 1.00 94.38 85 ARG A CA 1
ATOM 663 C C . ARG A 1 85 ? -7.598 -7.014 -8.434 1.00 94.38 85 ARG A C 1
ATOM 665 O O . ARG A 1 85 ? -7.506 -7.483 -7.310 1.00 94.38 85 ARG A O 1
ATOM 672 N N . ASP A 1 86 ? -8.169 -7.663 -9.446 1.00 95.62 86 ASP A N 1
ATOM 673 C CA . ASP A 1 86 ? -8.873 -8.941 -9.291 1.00 95.62 86 ASP A CA 1
ATOM 674 C C . ASP A 1 86 ? -7.928 -10.056 -8.842 1.00 95.62 86 ASP A C 1
ATOM 676 O O . ASP A 1 86 ? -8.282 -10.870 -7.994 1.00 95.62 86 ASP A O 1
ATOM 680 N N . ARG A 1 87 ? -6.697 -10.077 -9.370 1.00 95.19 87 ARG A N 1
ATOM 681 C CA . ARG A 1 87 ? -5.667 -11.016 -8.915 1.00 95.19 87 ARG A CA 1
ATOM 682 C C . ARG A 1 87 ? -5.302 -10.780 -7.451 1.00 95.19 87 ARG A C 1
ATOM 684 O O . ARG A 1 87 ? -5.195 -11.745 -6.706 1.00 95.19 87 ARG A O 1
ATOM 691 N N . ALA A 1 88 ? -5.100 -9.526 -7.050 1.00 96.56 88 ALA A N 1
ATOM 692 C CA . ALA A 1 88 ? -4.787 -9.190 -5.666 1.00 96.56 88 ALA A CA 1
ATOM 693 C C . ALA A 1 88 ? -5.957 -9.525 -4.724 1.00 96.56 88 ALA A C 1
ATOM 695 O O . ALA A 1 88 ? -5.727 -10.067 -3.649 1.00 96.56 88 ALA A O 1
ATOM 696 N N . TRP A 1 89 ? -7.198 -9.263 -5.148 1.00 97.62 89 TRP A N 1
ATOM 697 C CA . TRP A 1 89 ? -8.401 -9.544 -4.364 1.00 97.62 89 TRP A CA 1
ATOM 698 C C . TRP A 1 89 ? -8.542 -11.034 -4.061 1.00 97.62 89 TRP A C 1
ATOM 700 O O . TRP A 1 89 ? -8.645 -11.399 -2.896 1.00 97.62 89 TRP A O 1
ATOM 710 N N . ARG A 1 90 ? -8.403 -11.901 -5.074 1.00 96.50 90 ARG A N 1
ATOM 711 C CA . ARG A 1 90 ? -8.461 -13.366 -4.896 1.00 96.50 90 ARG A CA 1
ATOM 712 C C . ARG A 1 90 ? -7.479 -13.904 -3.854 1.00 96.50 90 ARG A C 1
ATOM 714 O O . ARG A 1 90 ? -7.743 -14.934 -3.249 1.00 96.50 90 ARG A O 1
ATOM 721 N N . LEU A 1 91 ? -6.341 -13.236 -3.665 1.00 96.62 91 LEU A N 1
ATOM 722 C CA . LEU A 1 91 ? -5.328 -13.658 -2.697 1.00 96.62 91 LEU A CA 1
ATOM 723 C C . LEU A 1 91 ? -5.693 -13.294 -1.259 1.00 96.62 91 LEU A C 1
ATOM 725 O O . LEU A 1 91 ? -5.302 -14.012 -0.344 1.00 96.62 91 LEU A O 1
ATOM 729 N N . ILE A 1 92 ? -6.389 -12.173 -1.051 1.00 97.62 92 ILE A N 1
ATOM 730 C CA . ILE A 1 92 ? -6.629 -11.637 0.294 1.00 97.62 92 ILE A CA 1
ATOM 731 C C . ILE A 1 92 ? -8.085 -11.704 0.747 1.00 97.62 92 ILE A C 1
ATOM 733 O O . ILE A 1 92 ? -8.323 -11.536 1.933 1.00 97.62 92 ILE A O 1
ATOM 737 N N . GLU A 1 93 ? -9.045 -11.966 -0.141 1.00 97.88 93 GLU A N 1
ATOM 738 C CA . GLU A 1 93 ? -10.482 -11.993 0.175 1.00 97.88 93 GLU A CA 1
ATOM 739 C C . GLU A 1 93 ? -10.795 -12.911 1.362 1.00 97.88 93 GLU A C 1
ATOM 741 O O . GLU A 1 93 ? -11.420 -12.494 2.333 1.00 97.88 93 GLU A O 1
ATOM 746 N N . ARG A 1 94 ? -10.287 -14.149 1.338 1.00 97.12 94 ARG A N 1
ATOM 747 C CA . ARG A 1 94 ? -10.473 -15.091 2.453 1.00 97.12 94 ARG A CA 1
ATOM 748 C C . ARG A 1 94 ? -9.801 -14.611 3.739 1.00 97.12 94 ARG A C 1
ATOM 750 O O . ARG A 1 94 ? -10.342 -14.829 4.812 1.00 97.12 94 ARG A O 1
ATOM 757 N N . LEU A 1 95 ? -8.654 -13.939 3.623 1.00 97.81 95 LEU A N 1
ATOM 758 C CA . LEU A 1 95 ? -7.910 -13.412 4.766 1.00 97.81 95 LEU A CA 1
ATOM 759 C C . LEU A 1 95 ? -8.679 -12.282 5.449 1.00 97.81 95 LEU A C 1
ATOM 761 O O . LEU A 1 95 ? -8.856 -12.311 6.658 1.00 97.81 95 LEU A O 1
ATOM 765 N N . VAL A 1 96 ? -9.152 -11.293 4.687 1.00 97.44 96 VAL A N 1
ATOM 766 C CA . VAL A 1 96 ? -9.836 -10.116 5.251 1.00 97.44 96 VAL A CA 1
ATOM 767 C C . VAL A 1 96 ? -11.210 -10.452 5.831 1.00 97.44 96 VAL A C 1
ATOM 769 O O . VAL A 1 96 ? -11.695 -9.722 6.690 1.00 97.44 96 VAL A O 1
ATOM 772 N N . ASN A 1 97 ? -11.808 -11.565 5.399 1.00 96.81 97 ASN A N 1
ATOM 773 C CA . ASN A 1 97 ? -13.062 -12.077 5.942 1.00 96.81 97 ASN A CA 1
ATOM 774 C C . ASN A 1 97 ? -12.880 -12.947 7.201 1.00 96.81 97 ASN A C 1
ATOM 776 O O . ASN A 1 97 ? -13.852 -13.131 7.930 1.00 96.81 97 ASN A O 1
ATOM 780 N N . ASP A 1 98 ? -11.668 -13.433 7.500 1.00 97.31 98 ASP A N 1
ATOM 781 C CA . ASP A 1 98 ? -11.363 -14.212 8.711 1.00 97.31 98 ASP A CA 1
ATOM 782 C C . ASP A 1 98 ? -11.165 -13.290 9.927 1.00 97.31 98 ASP A C 1
ATOM 784 O O . ASP A 1 98 ? -10.055 -13.028 10.403 1.00 97.31 98 ASP A O 1
ATOM 788 N N . ARG A 1 99 ? -12.275 -12.716 10.392 1.00 95.62 99 ARG A N 1
ATOM 789 C CA . ARG A 1 99 ? -12.331 -11.778 11.519 1.00 95.62 99 ARG A CA 1
ATOM 790 C C . ARG A 1 99 ? -12.742 -12.534 12.791 1.00 95.62 99 ARG A C 1
ATOM 792 O O . ARG A 1 99 ? -13.663 -13.340 12.720 1.00 95.62 99 ARG A O 1
ATOM 799 N N . PRO A 1 100 ? -12.082 -12.305 13.945 1.00 95.81 100 PRO A N 1
ATOM 800 C CA . PRO A 1 100 ? -11.040 -11.302 14.199 1.00 95.81 100 PRO A CA 1
ATOM 801 C C . PRO A 1 100 ? -9.606 -11.760 13.885 1.00 95.81 100 PRO A C 1
ATOM 803 O O . PRO A 1 100 ? -8.667 -10.983 14.067 1.00 95.81 100 PRO A O 1
ATOM 806 N N . ASN A 1 101 ? -9.401 -13.007 13.453 1.00 97.69 101 ASN A N 1
ATOM 807 C CA . ASN A 1 101 ? -8.074 -13.628 13.359 1.00 97.69 101 ASN A CA 1
ATOM 808 C C . ASN A 1 101 ? -7.083 -12.823 12.514 1.00 97.69 101 ASN A C 1
ATOM 810 O O . ASN A 1 101 ? -5.913 -12.705 12.875 1.00 97.69 101 ASN A O 1
ATOM 814 N N . ILE A 1 102 ? -7.551 -12.205 11.434 1.00 98.06 102 ILE A N 1
ATOM 815 C CA . ILE A 1 102 ? -6.730 -11.376 10.558 1.00 98.06 102 ILE A CA 1
ATOM 816 C C . ILE A 1 102 ? -6.145 -10.133 11.253 1.00 98.06 102 ILE A C 1
ATOM 818 O O . ILE A 1 102 ? -5.102 -9.606 10.851 1.00 98.06 102 ILE A O 1
ATOM 822 N N . TYR A 1 103 ? -6.765 -9.668 12.334 1.00 97.81 103 TYR A N 1
ATOM 823 C CA . TYR A 1 103 ? -6.291 -8.518 13.101 1.00 97.81 103 TYR A CA 1
ATOM 824 C C . TYR A 1 103 ? -5.266 -8.911 14.170 1.00 97.81 103 TYR A C 1
ATOM 826 O O . TYR A 1 103 ? -4.386 -8.116 14.501 1.00 97.81 103 TYR A O 1
ATOM 834 N N . VAL A 1 104 ? -5.277 -10.167 14.618 1.00 97.50 104 VAL A N 1
ATOM 835 C CA . VAL A 1 104 ? -4.344 -10.696 15.619 1.00 97.50 104 VAL A CA 1
ATOM 836 C C . VAL A 1 104 ? -3.016 -11.087 14.964 1.00 97.50 104 VAL A C 1
ATOM 838 O O . VAL A 1 104 ? -2.982 -11.932 14.076 1.00 97.50 104 VAL A O 1
ATOM 841 N N . ALA A 1 105 ? -1.896 -10.510 15.410 1.00 96.19 105 ALA A N 1
ATOM 842 C CA . ALA A 1 105 ? -0.600 -10.622 14.725 1.00 96.19 105 ALA A CA 1
ATOM 843 C C . ALA A 1 105 ? -0.132 -12.065 14.443 1.00 96.19 105 ALA A C 1
ATOM 845 O O . ALA A 1 105 ? 0.217 -12.375 13.303 1.00 96.19 105 ALA A O 1
ATOM 846 N N . HIS A 1 106 ? -0.154 -12.950 15.445 1.00 95.81 106 HIS A N 1
ATOM 847 C CA . HIS A 1 106 ? 0.293 -14.338 15.274 1.00 95.81 106 HIS A CA 1
ATOM 848 C C . HIS A 1 106 ? -0.650 -15.143 14.363 1.00 95.81 106 HIS A C 1
ATOM 850 O O . HIS A 1 106 ? -0.183 -15.867 13.484 1.00 95.81 106 HIS A O 1
ATOM 856 N N . ARG A 1 107 ? -1.973 -14.960 14.499 1.00 97.75 107 ARG A N 1
ATOM 857 C CA . ARG A 1 107 ? -2.975 -15.627 13.648 1.00 97.75 107 ARG A CA 1
ATOM 858 C C . ARG A 1 107 ? -2.893 -15.131 12.208 1.00 97.75 107 ARG A C 1
ATOM 860 O O . ARG A 1 107 ? -2.816 -15.937 11.288 1.00 97.75 107 ARG A O 1
ATOM 867 N N . ARG A 1 108 ? -2.787 -13.814 12.008 1.00 97.81 108 ARG A N 1
ATOM 868 C CA . ARG A 1 108 ? -2.538 -13.197 10.699 1.00 97.81 108 ARG A CA 1
ATOM 869 C C . ARG A 1 108 ? -1.302 -13.773 10.021 1.00 97.81 108 ARG A C 1
ATOM 871 O O . ARG A 1 108 ? -1.354 -14.040 8.825 1.00 97.81 108 ARG A O 1
ATOM 878 N N . SER A 1 109 ? -0.200 -13.947 10.752 1.00 96.75 109 SER A N 1
ATOM 879 C CA . SER A 1 109 ? 1.024 -14.525 10.186 1.00 96.75 109 SER A CA 1
ATOM 880 C C . SER A 1 109 ? 0.780 -15.935 9.641 1.00 96.75 109 SER A C 1
ATOM 882 O O . SER A 1 109 ? 1.146 -16.212 8.501 1.00 96.75 109 SER A O 1
ATOM 884 N N . ALA A 1 110 ? 0.095 -16.790 10.406 1.00 97.50 110 ALA A N 1
ATOM 885 C CA . ALA A 1 110 ? -0.262 -18.141 9.971 1.00 97.50 110 ALA A CA 1
ATOM 886 C C . ALA A 1 110 ? -1.208 -18.134 8.755 1.00 97.50 110 ALA A C 1
ATOM 888 O O . ALA A 1 110 ? -0.999 -18.872 7.791 1.00 97.50 110 ALA A O 1
ATOM 889 N N . LEU A 1 111 ? -2.206 -17.244 8.750 1.00 97.69 111 LEU A N 1
ATOM 890 C CA . LEU A 1 111 ? -3.122 -17.076 7.621 1.00 97.69 111 LEU A CA 1
ATOM 891 C C . LEU A 1 111 ? -2.374 -16.664 6.343 1.00 97.69 111 LEU A C 1
ATOM 893 O O . LEU A 1 111 ? -2.558 -17.274 5.289 1.00 97.69 111 LEU A O 1
ATOM 897 N N . VAL A 1 112 ? -1.476 -15.680 6.435 1.00 97.69 112 VAL A N 1
ATOM 898 C CA . VAL A 1 112 ? -0.636 -15.240 5.309 1.00 97.69 112 VAL A CA 1
ATOM 899 C C . VAL A 1 112 ? 0.257 -16.376 4.814 1.00 97.69 112 VAL A C 1
ATOM 901 O O . VAL A 1 112 ? 0.330 -16.599 3.605 1.00 97.69 112 VAL A O 1
ATOM 904 N N . GLN A 1 113 ? 0.886 -17.122 5.723 1.00 97.25 113 GLN A N 1
ATOM 905 C CA . GLN A 1 113 ? 1.726 -18.263 5.370 1.00 97.25 113 GLN A CA 1
ATOM 906 C C . GLN A 1 113 ? 0.938 -19.331 4.597 1.00 97.25 113 GLN A C 1
ATOM 908 O O . GLN A 1 113 ? 1.401 -19.783 3.551 1.00 97.25 113 GLN A O 1
ATOM 913 N N . SER A 1 114 ? -0.282 -19.665 5.030 1.00 96.00 114 SER A N 1
ATOM 914 C CA . SER A 1 114 ? -1.115 -20.653 4.328 1.00 96.00 114 SER A CA 1
ATOM 915 C C . SER A 1 114 ? -1.417 -20.249 2.878 1.00 96.00 114 SER A C 1
ATOM 917 O O . SER A 1 114 ? -1.362 -21.081 1.971 1.00 96.00 114 SER A O 1
ATOM 919 N N . VAL A 1 115 ? -1.649 -18.955 2.620 1.00 96.44 115 VAL A N 1
ATOM 920 C CA . VAL A 1 115 ? -1.835 -18.432 1.258 1.00 96.44 115 VAL A CA 1
ATOM 921 C C . VAL A 1 115 ? -0.549 -18.538 0.444 1.00 96.44 115 VAL A C 1
ATOM 923 O O . VAL A 1 115 ? -0.609 -18.901 -0.730 1.00 96.44 115 VAL A O 1
ATOM 926 N N . GLN A 1 116 ? 0.613 -18.256 1.041 1.00 96.94 116 GLN A N 1
ATOM 927 C CA . GLN A 1 116 ? 1.898 -18.406 0.352 1.00 96.94 116 GLN A CA 1
ATOM 928 C C . GLN A 1 116 ? 2.162 -19.859 -0.048 1.00 96.94 116 GLN A C 1
ATOM 930 O O . GLN A 1 116 ? 2.571 -20.109 -1.181 1.00 96.94 116 GLN A O 1
ATOM 935 N N . GLU A 1 117 ? 1.897 -20.807 0.848 1.00 95.75 117 GLU A N 1
ATOM 936 C CA . GLU A 1 117 ? 2.068 -22.234 0.580 1.00 95.75 117 GLU A CA 1
ATOM 937 C C . GLU A 1 117 ? 1.117 -22.724 -0.517 1.00 95.75 117 GLU A C 1
ATOM 939 O O . GLU A 1 117 ? 1.550 -23.401 -1.448 1.00 95.75 117 GLU A O 1
ATOM 944 N N . CYS A 1 118 ? -0.164 -22.341 -0.464 1.00 94.06 118 CYS A N 1
ATOM 945 C CA . CYS A 1 118 ? -1.128 -22.654 -1.522 1.00 94.06 118 CYS A CA 1
ATOM 946 C C . CYS A 1 118 ? -0.682 -22.095 -2.877 1.00 94.06 118 CYS A C 1
ATOM 948 O O . CYS A 1 118 ? -0.640 -22.827 -3.864 1.00 94.06 118 CYS A O 1
ATOM 950 N N . ALA A 1 119 ? -0.278 -20.825 -2.921 1.00 93.19 119 ALA A N 1
ATOM 951 C CA . ALA A 1 119 ? 0.175 -20.198 -4.154 1.00 93.19 119 ALA A CA 1
ATOM 952 C C . ALA A 1 119 ? 1.456 -20.860 -4.700 1.00 93.19 119 ALA A C 1
ATOM 954 O O . ALA A 1 119 ? 1.581 -21.056 -5.908 1.00 93.19 119 ALA A O 1
ATOM 955 N N . ALA A 1 120 ? 2.380 -21.274 -3.826 1.00 94.19 120 ALA A N 1
ATOM 956 C CA . ALA A 1 120 ? 3.575 -22.016 -4.219 1.00 94.19 120 ALA A CA 1
ATOM 957 C C . ALA A 1 120 ? 3.239 -23.383 -4.842 1.00 94.19 120 ALA A C 1
ATOM 959 O O . ALA A 1 120 ? 3.813 -23.718 -5.878 1.00 94.19 120 ALA A O 1
ATOM 960 N N . ARG A 1 121 ? 2.274 -24.133 -4.283 1.00 94.00 121 ARG A N 1
ATOM 961 C CA . ARG A 1 121 ? 1.795 -25.408 -4.863 1.00 94.00 121 ARG A CA 1
ATOM 962 C C . ARG A 1 121 ? 1.176 -25.225 -6.252 1.00 94.00 121 ARG A C 1
ATOM 964 O O . ARG A 1 121 ? 1.315 -26.097 -7.100 1.00 94.00 121 ARG A O 1
ATOM 971 N N . GLU A 1 122 ? 0.559 -24.075 -6.515 1.00 92.88 122 GLU A N 1
ATOM 972 C CA . GLU A 1 122 ? 0.043 -23.697 -7.841 1.00 92.88 122 GLU A CA 1
ATOM 973 C C . GLU A 1 122 ? 1.120 -23.145 -8.802 1.00 92.88 122 GLU A C 1
ATOM 975 O O . GLU A 1 122 ? 0.794 -22.621 -9.871 1.00 92.88 122 GLU A O 1
ATOM 980 N N . GLY A 1 123 ? 2.405 -23.191 -8.431 1.00 91.62 123 GLY A N 1
ATOM 981 C CA . GLY A 1 123 ? 3.504 -22.653 -9.239 1.00 91.62 123 GLY A CA 1
ATOM 982 C C . GLY A 1 123 ? 3.578 -21.120 -9.253 1.00 91.62 123 GLY A C 1
ATOM 983 O O . GLY A 1 123 ? 4.203 -20.527 -10.132 1.00 91.62 123 GLY A O 1
ATOM 984 N N . ARG A 1 124 ? 2.935 -20.449 -8.292 1.00 89.31 124 ARG A N 1
ATOM 985 C CA . ARG A 1 124 ? 2.871 -18.986 -8.166 1.00 89.31 124 ARG A CA 1
ATOM 986 C C . ARG A 1 124 ? 3.427 -18.544 -6.815 1.00 89.31 124 ARG A C 1
ATOM 988 O O . ARG A 1 124 ? 2.678 -18.159 -5.926 1.00 89.31 124 ARG A O 1
ATOM 995 N N . ALA A 1 125 ? 4.747 -18.558 -6.650 1.00 91.88 125 ALA A N 1
ATOM 996 C CA . ALA A 1 125 ? 5.362 -18.066 -5.418 1.00 91.88 125 ALA A CA 1
ATOM 997 C C . ALA A 1 125 ? 5.040 -16.574 -5.186 1.00 91.88 125 ALA A C 1
ATOM 999 O O . ALA A 1 125 ? 5.269 -15.728 -6.054 1.00 91.88 125 ALA A O 1
ATOM 1000 N N . ILE A 1 126 ? 4.517 -16.246 -4.002 1.00 94.75 126 ILE A N 1
ATOM 1001 C CA . ILE A 1 126 ? 4.181 -14.875 -3.598 1.00 94.75 126 ILE A CA 1
ATOM 1002 C C . ILE A 1 126 ? 4.941 -14.538 -2.320 1.00 94.75 126 ILE A C 1
ATOM 1004 O O . ILE A 1 126 ? 4.975 -15.316 -1.366 1.00 94.75 126 ILE A O 1
ATOM 1008 N N . SER A 1 127 ? 5.552 -13.354 -2.297 1.00 95.81 127 SER A N 1
ATOM 1009 C CA . SER A 1 127 ? 6.300 -12.898 -1.129 1.00 95.81 127 SER A CA 1
ATOM 1010 C C . SER A 1 127 ? 5.373 -12.435 -0.003 1.00 95.81 127 SER A C 1
ATOM 1012 O O . SER A 1 127 ? 4.324 -11.828 -0.242 1.00 95.81 127 SER A O 1
ATOM 1014 N N . HIS A 1 128 ? 5.826 -12.623 1.234 1.00 95.12 128 HIS A N 1
ATOM 1015 C CA . HIS A 1 128 ? 5.168 -12.118 2.438 1.00 95.12 128 HIS A CA 1
ATOM 1016 C C . HIS A 1 128 ? 4.906 -10.603 2.350 1.00 95.12 128 HIS A C 1
ATOM 1018 O O . HIS A 1 128 ? 3.804 -10.123 2.620 1.00 95.12 128 HIS A O 1
ATOM 1024 N N . ASN A 1 129 ? 5.896 -9.844 1.868 1.00 95.94 129 ASN A N 1
ATOM 1025 C CA . ASN A 1 129 ? 5.797 -8.394 1.691 1.00 95.94 129 ASN A CA 1
ATOM 1026 C C . ASN A 1 129 ? 4.695 -7.989 0.704 1.00 95.94 129 ASN A C 1
ATOM 1028 O O . ASN A 1 129 ? 4.042 -6.966 0.909 1.00 95.94 129 ASN A O 1
ATOM 1032 N N . THR A 1 130 ? 4.469 -8.783 -0.347 1.00 96.56 130 THR A N 1
ATOM 1033 C CA . THR A 1 130 ? 3.400 -8.545 -1.325 1.00 96.56 130 THR A CA 1
ATOM 1034 C C . THR A 1 130 ? 2.024 -8.684 -0.678 1.00 96.56 130 THR A C 1
ATOM 1036 O O . THR A 1 130 ? 1.208 -7.774 -0.810 1.00 96.56 130 THR A O 1
ATOM 1039 N N . LEU A 1 131 ? 1.783 -9.771 0.064 1.00 97.75 131 LEU A N 1
ATOM 1040 C CA . LEU A 1 131 ? 0.501 -10.007 0.740 1.00 97.75 131 LEU A CA 1
ATOM 1041 C C . LEU A 1 131 ? 0.219 -8.941 1.799 1.00 97.75 131 LEU A C 1
ATOM 1043 O O . LEU A 1 131 ? -0.851 -8.339 1.795 1.00 97.75 131 LEU A O 1
ATOM 1047 N N . TYR A 1 132 ? 1.206 -8.616 2.632 1.00 97.88 132 TYR A N 1
ATOM 1048 C CA . TYR A 1 132 ? 1.087 -7.524 3.598 1.00 97.88 132 TYR A CA 1
ATOM 1049 C C . TYR A 1 132 ? 0.867 -6.161 2.929 1.00 97.88 132 TYR A C 1
ATOM 1051 O O . TYR A 1 132 ? 0.153 -5.317 3.465 1.00 97.88 132 TYR A O 1
ATOM 1059 N N . GLY A 1 133 ? 1.449 -5.936 1.748 1.00 97.62 133 GLY A N 1
ATOM 1060 C CA . GLY A 1 133 ? 1.177 -4.752 0.938 1.00 97.62 133 GLY A CA 1
ATOM 1061 C C . GLY A 1 133 ? -0.276 -4.682 0.462 1.00 97.62 133 GLY A C 1
ATOM 1062 O O . GLY A 1 133 ? -0.873 -3.609 0.506 1.00 97.62 133 GLY A O 1
ATOM 1063 N N . TYR A 1 134 ? -0.861 -5.808 0.044 1.00 97.81 134 TYR A N 1
ATOM 1064 C CA . TYR A 1 134 ? -2.277 -5.878 -0.329 1.00 97.81 134 TYR A CA 1
ATOM 1065 C C . TYR A 1 134 ? -3.204 -5.685 0.870 1.00 97.81 134 TYR A C 1
ATOM 1067 O O . TYR A 1 134 ? -4.121 -4.873 0.778 1.00 97.81 134 TYR A O 1
ATOM 1075 N N . LEU A 1 135 ? -2.929 -6.346 1.998 1.00 98.31 135 LEU A N 1
ATOM 1076 C CA . LEU A 1 135 ? -3.696 -6.180 3.235 1.00 98.31 135 LEU A CA 1
ATOM 1077 C C . LEU A 1 135 ? -3.684 -4.721 3.709 1.00 98.31 135 LEU A C 1
ATOM 1079 O O . LEU A 1 135 ? -4.744 -4.142 3.927 1.00 98.31 135 LEU A O 1
ATOM 1083 N N . ARG A 1 136 ? -2.506 -4.081 3.765 1.00 97.75 136 ARG A N 1
ATOM 1084 C CA . ARG A 1 136 ? -2.405 -2.654 4.114 1.00 97.75 136 ARG A CA 1
ATOM 1085 C C . ARG A 1 136 ? -3.178 -1.768 3.152 1.00 97.75 136 ARG A C 1
ATOM 1087 O O . ARG A 1 136 ? -3.926 -0.917 3.608 1.00 97.75 136 ARG A O 1
ATOM 1094 N N . ARG A 1 137 ? -3.056 -1.973 1.835 1.00 96.12 137 ARG A N 1
ATOM 1095 C CA . ARG A 1 137 ? -3.843 -1.191 0.867 1.00 96.12 137 ARG A CA 1
ATOM 1096 C C . ARG A 1 137 ? -5.336 -1.338 1.115 1.00 96.12 137 ARG A C 1
ATOM 1098 O O . ARG A 1 137 ? -6.021 -0.325 1.125 1.00 96.12 137 ARG A O 1
ATOM 1105 N N . TYR A 1 138 ? -5.812 -2.566 1.315 1.00 97.25 138 TYR A N 1
ATOM 1106 C CA . TYR A 1 138 ? -7.215 -2.840 1.606 1.00 97.25 138 TYR A CA 1
ATOM 1107 C C . TYR A 1 138 ? -7.687 -2.097 2.859 1.00 97.25 138 TYR A C 1
ATOM 1109 O O . TYR A 1 138 ? -8.667 -1.359 2.795 1.00 97.25 138 TYR A O 1
ATOM 1117 N N . TRP A 1 139 ? -6.949 -2.216 3.963 1.00 97.56 139 TRP A N 1
ATOM 1118 C CA . TRP A 1 139 ? -7.292 -1.552 5.216 1.00 97.56 139 TRP A CA 1
ATOM 1119 C C . TRP A 1 139 ? -7.206 -0.032 5.125 1.00 97.56 139 TRP A C 1
ATOM 1121 O O . TRP A 1 139 ? -8.140 0.653 5.504 1.00 97.56 139 TRP A O 1
ATOM 1131 N N . GLN A 1 140 ? -6.130 0.525 4.577 1.00 96.44 140 GLN A N 1
ATOM 1132 C CA . GLN A 1 140 ? -5.905 1.973 4.593 1.00 96.44 140 GLN A CA 1
ATOM 1133 C C . GLN A 1 140 ? -6.815 2.733 3.614 1.00 96.44 140 GLN A C 1
ATOM 1135 O O . GLN A 1 140 ? -7.129 3.896 3.858 1.00 96.44 140 GLN A O 1
ATOM 1140 N N . ARG A 1 141 ? -7.275 2.091 2.529 1.00 93.75 141 ARG A N 1
ATOM 1141 C CA . ARG A 1 141 ? -7.998 2.742 1.414 1.00 93.75 141 ARG A CA 1
ATOM 1142 C C . ARG A 1 141 ? -9.494 2.411 1.366 1.00 93.75 141 ARG A C 1
ATOM 1144 O O . ARG A 1 141 ? -10.084 2.334 0.285 1.00 93.75 141 ARG A O 1
ATOM 1151 N N . GLY A 1 142 ? -10.092 2.179 2.533 1.00 89.19 142 GLY A N 1
ATOM 1152 C CA . GLY A 1 142 ? -11.544 2.087 2.685 1.00 89.19 142 GLY A CA 1
ATOM 1153 C C . GLY A 1 142 ? -12.143 0.711 2.403 1.00 89.19 142 GLY A C 1
ATOM 1154 O O . GLY A 1 142 ? -13.253 0.651 1.891 1.00 89.19 142 GLY A O 1
ATOM 1155 N N . LEU A 1 143 ? -11.424 -0.380 2.702 1.00 94.12 143 LEU A N 1
ATOM 1156 C CA . LEU A 1 143 ? -11.989 -1.733 2.867 1.00 94.12 143 LEU A CA 1
ATOM 1157 C C . LEU A 1 143 ? -12.787 -2.262 1.664 1.00 94.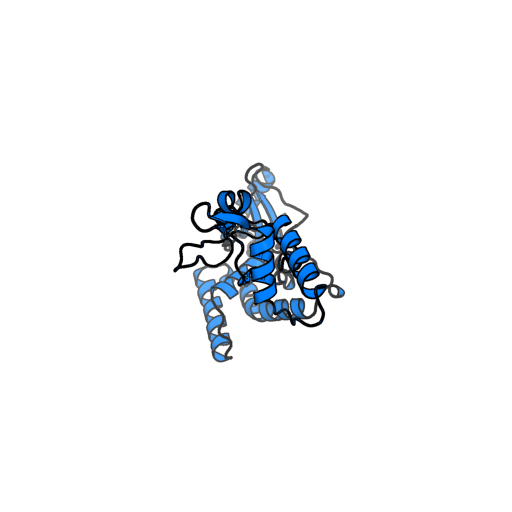12 143 LEU A C 1
ATOM 1159 O O . LEU A 1 143 ? -13.753 -3.003 1.809 1.00 94.12 143 LEU A O 1
ATOM 1163 N N . THR A 1 144 ? -12.389 -1.899 0.446 1.00 93.56 144 THR A N 1
ATOM 1164 C CA . THR A 1 144 ? -13.047 -2.372 -0.780 1.00 93.56 144 THR A CA 1
ATOM 1165 C C . THR A 1 144 ? -12.058 -3.079 -1.697 1.00 93.56 144 THR A C 1
ATOM 1167 O O . THR A 1 144 ? -10.864 -2.773 -1.672 1.00 93.56 144 THR A O 1
ATOM 1170 N N . PRO A 1 145 ? -12.514 -3.953 -2.612 1.00 94.06 145 PRO A N 1
ATOM 1171 C CA . PRO A 1 145 ? -11.637 -4.528 -3.632 1.00 94.06 145 PRO A CA 1
ATOM 1172 C C . PRO A 1 145 ? -10.903 -3.460 -4.460 1.00 94.06 145 PRO A C 1
ATOM 1174 O O . PRO A 1 145 ? -9.759 -3.654 -4.871 1.00 94.06 145 PRO A O 1
ATOM 1177 N N . ASN A 1 146 ? -11.524 -2.294 -4.679 1.00 92.62 146 ASN A N 1
ATOM 1178 C CA . ASN A 1 146 ? -10.927 -1.184 -5.428 1.00 92.62 146 ASN A CA 1
ATOM 1179 C C . ASN A 1 146 ? -9.735 -0.523 -4.715 1.00 92.62 146 ASN A C 1
ATOM 1181 O O . ASN A 1 146 ? -8.899 0.087 -5.386 1.00 92.62 146 ASN A O 1
ATOM 1185 N N . ALA A 1 147 ? -9.570 -0.724 -3.406 1.00 93.38 147 ALA A N 1
ATOM 1186 C CA . ALA A 1 147 ? -8.362 -0.343 -2.675 1.00 93.38 147 ALA A CA 1
ATOM 1187 C C . ALA A 1 147 ? -7.078 -0.949 -3.281 1.00 93.38 147 ALA A C 1
ATOM 1189 O O . ALA A 1 147 ? -5.994 -0.360 -3.207 1.00 93.38 147 ALA A O 1
ATOM 1190 N N . LEU A 1 148 ? -7.203 -2.115 -3.926 1.00 94.81 148 LEU A N 1
ATOM 1191 C CA . LEU A 1 148 ? -6.097 -2.861 -4.530 1.00 94.81 148 LEU A CA 1
ATOM 1192 C C . LEU A 1 148 ? -5.701 -2.366 -5.925 1.00 94.81 148 LEU A C 1
ATOM 1194 O O . LEU A 1 148 ? -4.747 -2.883 -6.514 1.00 94.81 148 LEU A O 1
ATOM 1198 N N . LEU A 1 149 ? -6.397 -1.360 -6.463 1.00 91.88 149 LEU A N 1
ATOM 1199 C CA . LEU A 1 149 ? -6.017 -0.745 -7.728 1.00 91.88 149 LEU A CA 1
ATOM 1200 C C . LEU A 1 149 ? -4.583 -0.177 -7.660 1.00 91.88 149 LEU A C 1
ATOM 1202 O O . LEU A 1 149 ? -4.157 0.345 -6.626 1.00 91.88 149 LEU A O 1
ATOM 1206 N N . PRO A 1 150 ? -3.814 -0.268 -8.759 1.00 87.69 150 PRO A N 1
ATOM 1207 C CA . PRO A 1 150 ? -2.457 0.260 -8.808 1.00 87.69 150 PRO A CA 1
ATOM 1208 C C . PRO A 1 150 ? -2.430 1.796 -8.883 1.00 87.69 150 PRO A C 1
ATOM 1210 O O . PRO A 1 150 ? -3.269 2.432 -9.524 1.00 87.69 150 PRO A O 1
ATOM 1213 N N . ASP A 1 151 ? -1.392 2.399 -8.306 1.00 82.62 151 ASP A N 1
ATOM 1214 C CA . ASP A 1 151 ? -1.167 3.855 -8.289 1.00 82.62 151 ASP A CA 1
ATOM 1215 C C . ASP A 1 151 ? -0.374 4.329 -9.521 1.00 82.62 151 ASP A C 1
ATOM 1217 O O . ASP A 1 151 ? 0.547 5.138 -9.431 1.00 82.62 151 ASP A O 1
ATOM 1221 N N . TYR A 1 152 ? -0.705 3.797 -10.703 1.00 74.44 152 TYR A N 1
ATOM 1222 C CA . TYR A 1 152 ? 0.036 4.093 -11.937 1.00 74.44 152 TYR A CA 1
ATOM 1223 C C . TYR A 1 152 ? -0.088 5.541 -12.412 1.00 74.44 152 TYR A C 1
ATOM 1225 O O . TYR A 1 152 ? 0.728 5.974 -13.222 1.00 74.44 152 TYR A O 1
ATOM 1233 N N . THR A 1 153 ? -1.065 6.292 -11.905 1.00 66.38 153 THR A N 1
ATOM 1234 C CA . THR A 1 153 ? -1.197 7.741 -12.126 1.00 66.38 153 THR A CA 1
ATOM 1235 C C . THR A 1 153 ? 0.060 8.501 -11.698 1.00 66.38 153 THR A C 1
ATOM 1237 O O . THR A 1 153 ? 0.404 9.502 -12.318 1.00 66.38 153 THR A O 1
ATOM 1240 N N . ASN A 1 154 ? 0.805 7.973 -10.721 1.00 62.25 154 ASN A N 1
ATOM 1241 C CA . ASN A 1 154 ? 2.032 8.577 -10.201 1.00 62.25 154 ASN A CA 1
ATOM 1242 C C . ASN A 1 154 ? 3.306 8.008 -10.852 1.00 62.25 154 ASN A C 1
ATOM 1244 O O . ASN A 1 154 ? 4.420 8.349 -10.456 1.00 62.25 154 ASN A O 1
ATOM 1248 N N . CYS A 1 155 ? 3.175 7.120 -11.843 1.00 64.12 155 CYS A N 1
ATOM 1249 C CA . CYS A 1 155 ? 4.296 6.385 -12.423 1.00 64.12 155 CYS A CA 1
ATOM 1250 C C . CYS A 1 155 ? 4.609 6.805 -13.867 1.00 64.12 155 CYS A C 1
ATOM 1252 O O . CYS A 1 155 ? 3.799 7.376 -14.590 1.00 64.12 155 CYS A O 1
ATOM 1254 N N . GLY A 1 156 ? 5.816 6.460 -14.319 1.00 64.94 156 GLY A N 1
ATOM 1255 C CA . GLY A 1 156 ? 6.184 6.447 -15.735 1.00 64.94 156 GLY A CA 1
ATOM 1256 C C . GLY A 1 156 ? 7.011 7.639 -16.192 1.00 64.94 156 GLY A C 1
ATOM 1257 O O . GLY A 1 156 ? 7.953 7.425 -16.945 1.00 64.94 156 GLY A O 1
ATOM 1258 N N . GLY A 1 157 ? 6.717 8.866 -15.744 1.00 65.94 157 GLY A N 1
ATOM 1259 C CA . GLY A 1 157 ? 7.488 10.076 -16.095 1.00 65.94 157 GLY A CA 1
ATOM 1260 C C . GLY A 1 157 ? 7.831 10.216 -17.589 1.00 65.94 157 GLY A C 1
ATOM 1261 O O . GLY A 1 157 ? 8.797 10.891 -17.935 1.00 65.94 157 GLY A O 1
ATOM 1262 N N . ARG A 1 158 ? 7.102 9.524 -18.474 1.00 67.06 158 ARG A N 1
ATOM 1263 C CA . ARG A 1 158 ? 7.419 9.409 -19.897 1.00 67.06 158 ARG A CA 1
ATOM 1264 C C . ARG A 1 158 ? 7.157 10.769 -20.523 1.00 67.06 158 ARG A C 1
ATOM 1266 O O . ARG A 1 158 ? 6.079 11.320 -20.338 1.00 67.06 158 ARG A O 1
ATOM 1273 N N . GLY A 1 159 ? 8.161 11.319 -21.197 1.00 67.06 159 GLY A N 1
ATOM 1274 C CA . GLY A 1 159 ? 8.107 12.678 -21.739 1.00 67.06 159 GLY A CA 1
ATOM 1275 C C . GLY A 1 159 ? 8.322 13.793 -20.708 1.00 67.06 159 GLY A C 1
ATOM 1276 O O . GLY A 1 159 ? 8.435 14.943 -21.109 1.00 67.06 159 GLY A O 1
ATOM 1277 N N . LYS A 1 160 ? 8.434 13.488 -19.404 1.00 74.81 160 LYS A N 1
ATOM 1278 C CA . LYS A 1 160 ? 8.803 14.488 -18.393 1.00 74.81 160 LYS A CA 1
ATOM 1279 C C . LYS A 1 160 ? 10.321 14.590 -18.295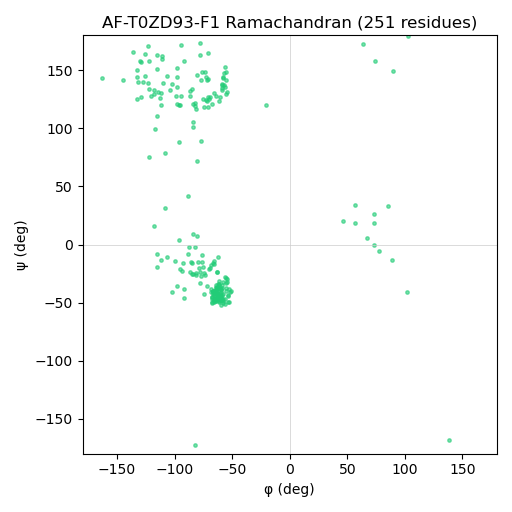 1.00 74.81 160 LYS A C 1
ATOM 1281 O O . LYS A 1 160 ? 11.011 13.585 -18.099 1.00 74.81 160 LYS A O 1
ATOM 1286 N N . GLU A 1 161 ? 10.838 15.809 -18.393 1.00 70.62 161 GLU A N 1
ATOM 1287 C CA . GLU A 1 161 ? 12.253 16.077 -18.173 1.00 70.62 161 GLU A CA 1
ATOM 1288 C C . GLU A 1 161 ? 12.621 15.812 -16.707 1.00 70.62 161 GLU A C 1
ATOM 1290 O O . GLU A 1 161 ? 11.943 16.245 -15.775 1.00 70.62 161 GLU A O 1
ATOM 1295 N N . ARG A 1 162 ? 13.695 15.051 -16.490 1.00 72.12 162 ARG A N 1
ATOM 1296 C CA . ARG A 1 162 ? 14.192 14.744 -15.145 1.00 72.12 162 ARG A CA 1
ATOM 1297 C C . ARG A 1 162 ? 15.311 15.717 -14.802 1.00 72.12 162 ARG A C 1
ATOM 1299 O O . ARG A 1 162 ? 16.334 15.704 -15.487 1.00 72.12 162 ARG A O 1
ATOM 1306 N N . ARG A 1 163 ? 15.139 16.491 -13.725 1.00 73.56 163 ARG A N 1
ATOM 1307 C CA . ARG A 1 163 ? 16.164 17.412 -13.208 1.00 73.56 163 ARG A CA 1
ATOM 1308 C C . ARG A 1 163 ? 17.470 16.652 -12.938 1.00 73.56 163 ARG A C 1
ATOM 1310 O O . ARG A 1 163 ? 17.457 15.594 -12.308 1.00 73.56 163 ARG A O 1
ATOM 1317 N N . SER A 1 164 ? 18.586 17.161 -13.450 1.00 75.56 164 SER A N 1
ATOM 1318 C CA . SER A 1 164 ? 19.929 16.668 -13.130 1.00 75.56 164 SER A CA 1
ATOM 1319 C C . SER A 1 164 ? 20.440 17.327 -11.852 1.00 75.56 164 SER A C 1
ATOM 1321 O O . SER A 1 164 ? 20.323 18.538 -11.699 1.00 75.56 164 SER A O 1
ATOM 1323 N N . GLY A 1 165 ? 21.001 16.532 -10.938 1.00 77.38 165 GLY A N 1
ATOM 1324 C CA . GLY A 1 165 ? 21.751 17.047 -9.789 1.00 77.38 165 GLY A CA 1
ATOM 1325 C C . GLY A 1 165 ? 23.198 17.397 -10.156 1.00 77.38 165 GLY A C 1
ATOM 1326 O O . GLY A 1 165 ? 23.584 17.322 -11.322 1.00 77.38 165 GLY A O 1
ATOM 1327 N N . LYS A 1 166 ? 24.015 17.722 -9.143 1.00 75.75 166 LYS A N 1
ATOM 1328 C CA . LYS A 1 166 ? 25.455 18.007 -9.315 1.00 75.75 166 LYS A CA 1
ATOM 1329 C C . LYS A 1 166 ? 26.239 16.791 -9.829 1.00 75.75 166 LYS A C 1
ATOM 1331 O O . LYS A 1 166 ? 27.128 16.934 -10.657 1.00 75.75 166 LYS A O 1
ATOM 1336 N N . ALA A 1 167 ? 25.891 15.588 -9.369 1.00 77.50 167 ALA A N 1
ATOM 1337 C CA . ALA A 1 167 ? 26.524 14.353 -9.822 1.00 77.50 167 ALA A CA 1
ATOM 1338 C C . ALA A 1 167 ? 26.005 13.921 -11.202 1.00 77.50 167 ALA A C 1
ATOM 1340 O O . ALA A 1 167 ? 24.801 14.003 -11.486 1.00 77.50 167 ALA A O 1
ATOM 1341 N N . LYS A 1 168 ? 26.908 13.407 -12.048 1.00 81.38 168 LYS A N 1
ATOM 1342 C CA . LYS A 1 168 ? 26.542 12.830 -13.344 1.00 81.38 168 LYS A CA 1
ATOM 1343 C C . LYS A 1 168 ? 25.558 11.675 -13.160 1.00 81.38 168 LYS A C 1
ATOM 1345 O O . LYS A 1 168 ? 25.767 10.783 -12.341 1.00 81.38 168 LYS A O 1
ATOM 1350 N N . ARG A 1 169 ? 24.485 11.679 -13.948 1.00 77.38 169 ARG A N 1
ATOM 1351 C CA . ARG A 1 169 ? 23.469 10.623 -13.948 1.00 77.38 169 ARG A CA 1
ATOM 1352 C C . ARG A 1 169 ? 23.998 9.348 -14.606 1.00 77.38 169 ARG A C 1
ATOM 1354 O O . ARG A 1 169 ? 24.677 9.397 -15.628 1.00 77.38 169 ARG A O 1
ATOM 1361 N N . GLY A 1 170 ? 23.579 8.206 -14.065 1.00 76.81 170 GLY A N 1
ATOM 1362 C CA . GLY A 1 170 ? 23.984 6.878 -14.531 1.00 76.81 170 GLY A CA 1
ATOM 1363 C C . GLY A 1 170 ? 25.037 6.244 -13.625 1.00 76.81 170 GLY A C 1
ATOM 1364 O O . GLY A 1 170 ? 25.434 6.820 -12.617 1.00 76.81 170 GLY A O 1
ATOM 1365 N N . ARG A 1 171 ? 25.457 5.022 -13.964 1.00 78.19 171 ARG A N 1
ATOM 1366 C CA . ARG A 1 171 ? 26.497 4.305 -13.216 1.00 78.19 171 ARG A CA 1
ATOM 1367 C C . ARG A 1 171 ? 27.825 5.077 -13.325 1.00 78.19 171 ARG A C 1
ATOM 1369 O O . ARG A 1 171 ? 28.238 5.348 -14.456 1.00 78.19 171 ARG A O 1
ATOM 1376 N N . PRO A 1 172 ? 28.501 5.400 -12.205 1.00 76.06 172 PRO A N 1
ATOM 1377 C CA . PRO A 1 172 ? 29.836 5.986 -12.239 1.00 76.06 172 PRO A CA 1
ATOM 1378 C C . PRO A 1 172 ? 30.803 5.104 -13.030 1.00 76.06 172 PRO A C 1
ATOM 1380 O O . PRO A 1 172 ? 30.740 3.872 -12.957 1.00 76.06 172 PRO A O 1
ATOM 1383 N N . ARG A 1 173 ? 31.690 5.730 -13.805 1.00 74.00 173 ARG A N 1
ATOM 1384 C CA . ARG A 1 173 ? 32.763 5.014 -14.500 1.00 74.00 173 ARG A CA 1
ATOM 1385 C C . ARG A 1 173 ? 33.808 4.555 -13.484 1.00 74.00 173 ARG A C 1
ATOM 1387 O O . ARG A 1 173 ? 34.085 5.273 -12.532 1.00 74.00 173 ARG A O 1
ATOM 1394 N N . GLN A 1 174 ? 34.349 3.356 -13.692 1.00 75.50 174 GLN A N 1
ATOM 1395 C CA . GLN A 1 174 ? 35.404 2.779 -12.848 1.00 75.50 174 GLN A CA 1
ATOM 1396 C C . GLN A 1 174 ? 36.812 3.018 -13.416 1.00 75.50 174 GLN A C 1
ATOM 1398 O O . GLN A 1 174 ? 37.771 2.977 -12.660 1.00 75.50 174 GLN A O 1
ATOM 1403 N N . PHE A 1 175 ? 36.931 3.285 -14.723 1.00 75.88 175 PHE A N 1
ATOM 1404 C CA . PHE A 1 175 ? 38.203 3.443 -15.434 1.00 75.88 175 PHE A CA 1
ATOM 1405 C C . PHE A 1 175 ? 38.177 4.698 -16.324 1.00 75.88 175 PHE A C 1
ATOM 1407 O O . PHE A 1 175 ? 37.133 4.994 -16.919 1.00 75.88 175 PHE A O 1
ATOM 1414 N N . GLY A 1 176 ? 39.325 5.379 -16.436 1.00 65.38 176 GLY A N 1
ATOM 1415 C CA . GLY A 1 176 ? 39.539 6.602 -17.225 1.00 65.38 176 GLY A CA 1
ATOM 1416 C C . GLY A 1 176 ? 39.265 7.908 -16.464 1.00 65.38 176 GLY A C 1
ATOM 1417 O O . GLY A 1 176 ? 38.391 7.949 -15.597 1.00 65.38 176 GLY A O 1
ATOM 1418 N N . ASP A 1 177 ? 39.985 8.976 -16.826 1.00 62.31 177 ASP A N 1
ATOM 1419 C CA . ASP A 1 177 ? 39.910 10.290 -16.157 1.00 62.31 177 ASP A CA 1
ATOM 1420 C C . ASP A 1 177 ? 38.679 11.120 -16.570 1.00 62.31 177 ASP A C 1
ATOM 1422 O O . ASP A 1 177 ? 38.200 11.973 -15.817 1.00 62.31 177 ASP A O 1
ATOM 1426 N N . ASP A 1 178 ? 38.074 10.802 -17.718 1.00 64.88 178 ASP A N 1
ATOM 1427 C CA . ASP A 1 178 ? 36.880 11.483 -18.217 1.00 64.88 178 ASP A CA 1
ATOM 1428 C C . ASP A 1 178 ? 35.609 11.022 -17.491 1.00 64.88 178 ASP A C 1
ATOM 1430 O O . ASP A 1 178 ? 34.866 10.122 -17.927 1.00 64.88 178 ASP A O 1
ATOM 1434 N N . ARG A 1 179 ? 35.300 11.712 -16.390 1.00 67.12 179 ARG A N 1
ATOM 1435 C CA . ARG A 1 179 ? 34.029 11.575 -15.656 1.00 67.12 179 ARG A CA 1
ATOM 1436 C C . ARG A 1 179 ? 32.831 11.892 -16.566 1.00 67.12 179 ARG A C 1
ATOM 1438 O O . ARG A 1 179 ? 31.791 11.221 -16.509 1.00 67.12 179 ARG A O 1
ATOM 1445 N N . GLY A 1 180 ? 33.013 12.844 -17.484 1.00 74.19 180 GLY A N 1
ATOM 1446 C CA . GLY A 1 180 ? 32.006 13.388 -18.393 1.00 74.19 180 GLY A CA 1
ATOM 1447 C C . GLY A 1 180 ? 30.865 14.102 -17.661 1.00 74.19 180 GLY A C 1
ATOM 1448 O O . GLY A 1 180 ? 30.749 14.030 -16.440 1.00 74.19 180 GLY A O 1
ATOM 1449 N N . ILE A 1 181 ? 29.982 14.759 -18.412 1.00 85.50 181 ILE A N 1
ATOM 1450 C CA . ILE A 1 181 ? 29.047 15.739 -17.831 1.00 85.50 181 ILE A CA 1
ATOM 1451 C C . ILE A 1 181 ? 27.573 15.331 -17.946 1.00 85.50 181 ILE A C 1
ATOM 1453 O O . ILE A 1 181 ? 27.205 14.420 -18.694 1.00 85.50 181 ILE A O 1
ATOM 1457 N N . ASN A 1 182 ? 26.708 15.974 -17.158 1.00 87.25 182 ASN A N 1
ATOM 1458 C CA . ASN A 1 182 ? 25.259 15.846 -17.321 1.00 87.25 182 ASN A CA 1
ATOM 1459 C C . ASN A 1 182 ? 24.803 16.572 -18.592 1.00 87.25 182 ASN A C 1
ATOM 1461 O O . ASN A 1 182 ? 25.295 17.648 -18.907 1.00 87.25 182 ASN A O 1
ATOM 1465 N N . ILE A 1 183 ? 23.823 16.000 -19.294 1.00 85.06 183 ILE A N 1
ATOM 1466 C CA . ILE A 1 183 ? 23.257 16.611 -20.500 1.00 85.06 183 ILE A CA 1
ATOM 1467 C C . ILE A 1 183 ? 22.185 17.628 -20.113 1.00 85.06 183 ILE A C 1
ATOM 1469 O O . ILE A 1 183 ? 21.043 17.263 -19.795 1.00 85.06 183 ILE A O 1
ATOM 1473 N N . THR A 1 184 ? 22.566 18.900 -20.154 1.00 86.25 184 THR A N 1
ATOM 1474 C CA . THR A 1 184 ? 21.669 20.042 -19.960 1.00 86.25 184 THR A CA 1
ATOM 1475 C C . THR A 1 184 ? 20.842 20.321 -21.221 1.00 86.25 184 THR A C 1
ATOM 1477 O O . THR A 1 184 ? 21.029 19.677 -22.259 1.00 86.25 184 THR A O 1
ATOM 1480 N N . ALA A 1 185 ? 19.886 21.249 -21.138 1.00 84.00 185 ALA A N 1
ATOM 1481 C CA . ALA A 1 185 ? 19.073 21.639 -22.290 1.00 84.00 185 ALA A CA 1
ATOM 1482 C C . ALA A 1 185 ? 19.935 22.256 -23.408 1.00 84.00 185 ALA A C 1
ATOM 1484 O O . ALA A 1 185 ? 19.732 21.953 -24.584 1.00 84.00 185 ALA A O 1
ATOM 1485 N N . GLU A 1 186 ? 20.949 23.033 -23.030 1.00 84.44 186 GLU A N 1
ATOM 1486 C CA . GLU A 1 186 ? 21.903 23.689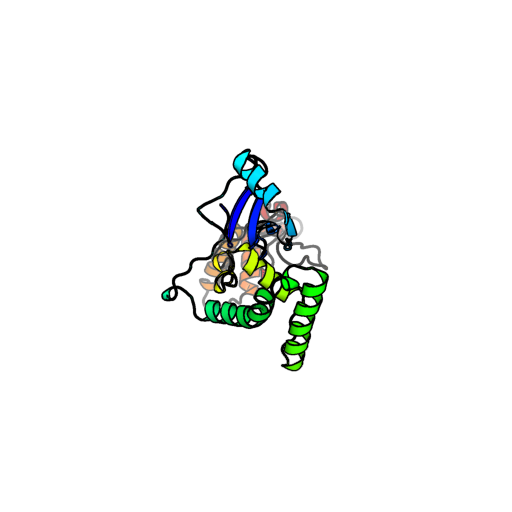 -23.925 1.00 84.44 186 GLU A CA 1
ATOM 1487 C C . GLU A 1 186 ? 22.735 22.649 -24.684 1.00 84.44 186 GLU A C 1
ATOM 1489 O O . GLU A 1 186 ? 22.817 22.691 -25.911 1.00 84.44 186 GLU A O 1
ATOM 1494 N N . ILE A 1 187 ? 23.265 21.640 -23.981 1.00 87.25 187 ILE A N 1
ATOM 1495 C CA . ILE A 1 187 ? 24.038 20.552 -24.601 1.00 87.25 187 ILE A CA 1
ATOM 1496 C C . ILE A 1 187 ? 23.175 19.743 -25.582 1.00 87.25 187 ILE A C 1
ATOM 1498 O O . ILE A 1 187 ? 23.651 19.365 -26.651 1.00 87.25 187 ILE A O 1
ATOM 1502 N N . ARG A 1 188 ? 21.884 19.509 -25.291 1.00 87.75 188 ARG A N 1
ATOM 1503 C CA . ARG A 1 188 ? 20.987 18.855 -26.270 1.00 87.75 188 ARG A CA 1
ATOM 1504 C C . ARG A 1 188 ? 20.801 19.689 -27.522 1.00 87.75 188 ARG A C 1
ATOM 1506 O O . ARG A 1 188 ? 20.676 19.126 -28.607 1.00 87.75 188 ARG A O 1
ATOM 1513 N N . GLN A 1 189 ? 20.747 21.009 -27.380 1.00 88.88 189 GLN A N 1
ATOM 1514 C CA . GLN A 1 189 ? 20.639 21.885 -28.534 1.00 88.88 189 GLN A CA 1
ATOM 1515 C C . GLN A 1 189 ? 21.914 21.825 -29.377 1.00 88.88 189 GLN A C 1
ATOM 1517 O O . GLN A 1 189 ? 21.819 21.701 -30.596 1.00 88.88 189 GLN A O 1
ATOM 1522 N N . VAL A 1 190 ? 23.086 21.789 -28.738 1.00 88.06 190 VAL A N 1
ATOM 1523 C CA . VAL A 1 190 ? 24.367 21.541 -29.416 1.00 88.06 190 VAL A CA 1
ATOM 1524 C C . VAL A 1 190 ? 24.335 20.221 -30.190 1.00 88.06 190 VAL A C 1
ATOM 1526 O O . VAL A 1 190 ? 24.670 20.204 -31.372 1.00 88.06 190 VAL A O 1
ATOM 1529 N N . PHE A 1 191 ? 23.853 19.132 -29.584 1.00 90.38 191 PHE A N 1
ATOM 1530 C CA . PHE A 1 191 ? 23.736 17.840 -30.269 1.00 90.38 191 PHE A CA 1
ATOM 1531 C C . PHE A 1 191 ? 22.805 17.888 -31.476 1.00 90.38 191 PHE A C 1
ATOM 1533 O O . PHE A 1 191 ? 23.160 17.391 -32.542 1.00 90.38 191 PHE A O 1
ATOM 1540 N N . ARG A 1 192 ? 21.644 18.538 -31.352 1.00 90.62 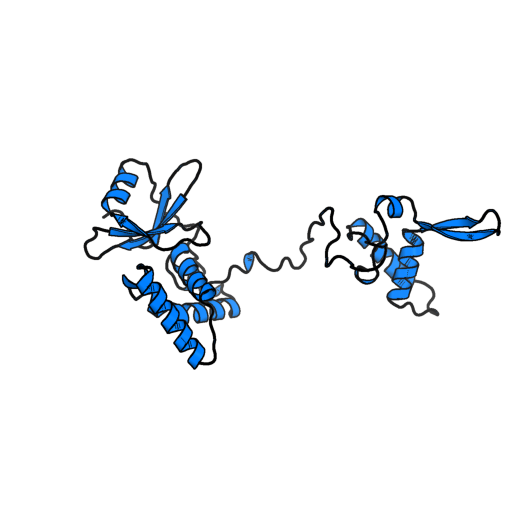192 ARG A N 1
ATOM 1541 C CA . ARG A 1 192 ? 20.725 18.722 -32.485 1.00 90.62 192 ARG A CA 1
ATOM 1542 C C . ARG A 1 192 ? 21.389 19.464 -33.636 1.00 90.62 192 ARG A C 1
ATOM 1544 O O . ARG A 1 192 ? 21.232 19.055 -34.782 1.00 90.62 192 ARG A O 1
ATOM 1551 N N . VAL A 1 193 ? 22.135 20.528 -33.338 1.00 89.69 193 VAL A N 1
ATOM 1552 C CA . VAL A 1 193 ? 22.859 21.294 -34.359 1.00 89.69 193 VAL A CA 1
ATOM 1553 C C . VAL A 1 193 ? 23.973 20.451 -34.981 1.00 89.69 193 VAL A C 1
ATOM 1555 O O . VAL A 1 193 ? 24.111 20.466 -36.201 1.00 89.69 193 VAL A O 1
ATOM 1558 N N . ALA A 1 194 ? 24.733 19.690 -34.189 1.00 88.06 194 ALA A N 1
ATOM 1559 C CA . ALA A 1 194 ? 25.782 18.802 -34.692 1.00 88.06 194 ALA A CA 1
ATOM 1560 C C . ALA A 1 194 ? 25.221 17.738 -35.649 1.00 88.06 194 ALA A C 1
ATOM 1562 O O . ALA A 1 194 ? 25.723 17.596 -36.764 1.00 88.06 194 ALA A O 1
ATOM 1563 N N . VAL A 1 195 ? 24.132 17.063 -35.259 1.00 88.88 195 VAL A N 1
ATOM 1564 C CA . VAL A 1 195 ? 23.423 16.100 -36.117 1.00 88.88 195 VAL A CA 1
ATOM 1565 C C . VAL A 1 195 ? 22.925 16.783 -37.388 1.00 88.88 195 VAL A C 1
ATOM 1567 O O . VAL A 1 195 ? 23.235 16.330 -38.486 1.00 88.88 195 VAL A O 1
ATOM 1570 N N . ALA A 1 196 ? 22.208 17.903 -37.270 1.00 89.31 196 ALA A N 1
ATOM 1571 C CA . ALA A 1 196 ? 21.677 18.610 -38.433 1.00 89.31 196 ALA A CA 1
ATOM 1572 C C . ALA A 1 196 ? 22.787 19.036 -39.408 1.00 89.31 196 ALA A C 1
ATOM 1574 O O . ALA A 1 196 ? 22.642 18.848 -40.611 1.00 89.31 196 ALA A O 1
ATOM 1575 N N . ARG A 1 197 ? 23.915 19.553 -38.901 1.00 86.25 197 ARG A N 1
ATOM 1576 C CA . ARG A 1 197 ? 25.065 19.966 -39.719 1.00 86.25 197 ARG A CA 1
ATOM 1577 C C . ARG A 1 197 ? 25.713 18.794 -40.445 1.00 86.25 197 ARG A C 1
ATOM 1579 O O . ARG A 1 197 ? 25.923 18.894 -41.647 1.00 86.25 197 ARG A O 1
ATOM 1586 N N . CYS A 1 198 ? 26.005 17.695 -39.748 1.00 85.88 198 CYS A N 1
ATOM 1587 C CA . CYS A 1 198 ? 26.668 16.546 -40.368 1.00 85.88 198 CYS A CA 1
ATOM 1588 C C . CYS A 1 198 ? 25.783 15.926 -41.453 1.00 85.88 198 CYS A C 1
ATOM 1590 O O . CYS A 1 198 ? 26.233 15.739 -42.578 1.00 85.88 198 CYS A O 1
ATOM 1592 N N . TYR A 1 199 ? 24.499 15.699 -41.169 1.00 83.75 199 TYR A N 1
ATOM 1593 C CA . TYR A 1 199 ? 23.584 15.073 -42.130 1.00 83.75 199 TYR A CA 1
ATOM 1594 C C . TYR A 1 199 ? 23.129 16.012 -43.261 1.00 83.75 199 TYR A C 1
ATOM 1596 O O . TYR A 1 199 ? 22.687 15.527 -44.300 1.00 83.75 199 TYR A O 1
ATOM 1604 N N . ALA A 1 200 ? 23.249 17.335 -43.093 1.00 84.88 200 ALA A N 1
ATOM 1605 C CA . ALA A 1 200 ? 23.070 18.305 -44.177 1.00 84.88 200 ALA A CA 1
ATOM 1606 C C . ALA A 1 200 ? 24.350 18.543 -45.001 1.00 84.88 200 ALA A C 1
ATOM 1608 O O . ALA A 1 200 ? 24.276 19.128 -46.081 1.00 84.88 200 ALA A O 1
ATOM 1609 N N . SER A 1 201 ? 25.517 18.126 -44.498 1.00 78.81 201 SER A N 1
ATOM 1610 C CA . SER A 1 201 ? 26.799 18.289 -45.187 1.00 78.81 201 SER A CA 1
ATOM 1611 C C . SER A 1 201 ? 27.004 17.257 -46.307 1.00 78.81 201 SER A C 1
ATOM 1613 O O . SER A 1 201 ? 26.296 16.258 -46.395 1.00 78.81 201 SER A O 1
ATOM 1615 N N . ASP A 1 202 ? 27.958 17.562 -47.188 1.00 65.06 202 ASP A N 1
ATOM 1616 C CA . ASP A 1 202 ? 28.299 16.918 -48.465 1.00 65.06 202 ASP A CA 1
ATOM 1617 C C . ASP A 1 202 ? 27.815 15.461 -48.677 1.00 65.06 202 ASP A C 1
ATOM 1619 O O . ASP A 1 202 ? 28.223 14.530 -47.978 1.00 65.06 202 ASP A O 1
ATOM 1623 N N . LYS A 1 203 ? 27.000 15.238 -49.724 1.00 60.97 203 LYS A N 1
ATOM 1624 C CA . LYS A 1 203 ? 26.299 13.964 -50.017 1.00 60.97 203 LYS A CA 1
ATOM 1625 C C . LYS A 1 203 ? 27.227 12.767 -50.279 1.00 60.97 203 LYS A C 1
ATOM 1627 O O . LYS A 1 203 ? 26.750 11.635 -50.366 1.00 60.97 203 LYS A O 1
ATOM 1632 N N . LYS A 1 204 ? 28.533 12.998 -50.448 1.00 63.25 204 LYS A N 1
ATOM 1633 C CA . LYS A 1 204 ? 29.536 11.954 -50.713 1.00 63.25 204 LYS A CA 1
ATOM 1634 C C . LYS A 1 204 ? 30.060 11.280 -49.440 1.00 63.25 204 LYS A C 1
ATOM 1636 O O . LYS A 1 204 ? 30.472 10.123 -49.512 1.00 63.25 204 LYS A O 1
ATOM 1641 N N . ARG A 1 205 ? 30.024 11.954 -48.282 1.00 76.81 205 ARG A N 1
ATOM 1642 C CA . ARG A 1 205 ? 30.448 11.375 -46.996 1.00 76.81 205 ARG A CA 1
ATOM 1643 C C . ARG A 1 205 ? 29.234 10.823 -46.253 1.00 76.81 205 ARG A C 1
ATOM 1645 O O . ARG A 1 205 ? 28.313 11.556 -45.911 1.00 76.81 205 ARG A O 1
ATOM 1652 N N . LYS A 1 206 ? 29.242 9.521 -45.965 1.00 78.12 206 LYS A N 1
ATOM 1653 C CA . LYS A 1 206 ? 28.232 8.894 -45.104 1.00 78.12 206 LYS A CA 1
ATOM 1654 C C . LYS A 1 206 ? 28.639 9.080 -43.647 1.00 78.12 206 LYS A C 1
ATOM 1656 O O . LYS A 1 206 ? 29.558 8.415 -43.185 1.00 78.12 206 LYS A O 1
ATOM 1661 N N . TRP A 1 207 ? 27.965 9.984 -42.947 1.00 83.56 207 TRP A N 1
ATOM 1662 C CA . TRP A 1 207 ? 28.164 10.196 -41.516 1.00 83.56 207 TRP A CA 1
ATOM 1663 C C . TRP A 1 207 ? 27.517 9.072 -40.714 1.00 83.56 207 TRP A C 1
ATOM 1665 O O . TRP A 1 207 ? 26.324 8.807 -40.866 1.00 83.56 207 TRP A O 1
ATOM 1675 N N . ASN A 1 208 ? 28.290 8.419 -39.848 1.00 88.19 208 ASN A N 1
ATOM 1676 C CA . ASN A 1 208 ? 27.730 7.542 -38.825 1.00 88.19 208 ASN A CA 1
ATOM 1677 C C . ASN A 1 208 ? 27.539 8.315 -37.500 1.00 88.19 208 ASN A C 1
ATOM 1679 O O . ASN A 1 208 ? 27.938 9.476 -37.364 1.00 88.19 208 ASN A O 1
ATOM 1683 N N . LEU A 1 209 ? 26.883 7.689 -36.516 1.00 87.75 209 LEU A N 1
ATOM 1684 C CA . LEU A 1 209 ? 26.584 8.343 -35.237 1.00 87.75 209 LEU A CA 1
ATOM 1685 C C . LEU A 1 209 ? 27.857 8.727 -34.465 1.00 87.75 209 LEU A C 1
ATOM 1687 O O . LEU A 1 209 ? 27.887 9.789 -33.848 1.00 87.75 209 LEU A O 1
ATOM 1691 N N . LEU A 1 210 ? 28.897 7.889 -34.521 1.00 89.00 210 LEU A N 1
ATOM 1692 C CA . LEU A 1 210 ? 30.182 8.147 -33.873 1.00 89.00 210 LEU A CA 1
ATOM 1693 C C . LEU A 1 210 ? 30.899 9.328 -34.531 1.00 89.00 210 LEU A C 1
ATOM 1695 O O . LEU A 1 210 ? 31.280 10.255 -33.826 1.00 89.00 210 LEU A O 1
ATOM 1699 N N . ASP A 1 211 ? 30.971 9.361 -35.862 1.00 87.94 211 ASP A N 1
ATOM 1700 C CA . ASP A 1 211 ? 31.584 10.469 -36.604 1.00 87.94 211 ASP A CA 1
ATOM 1701 C C . ASP A 1 211 ? 30.877 11.799 -36.304 1.00 87.94 211 ASP A C 1
ATOM 1703 O O . ASP A 1 211 ? 31.510 12.838 -36.141 1.00 87.94 211 ASP A O 1
ATOM 1707 N N . THR A 1 212 ? 29.542 11.763 -36.220 1.00 89.38 212 THR A N 1
ATOM 1708 C CA . THR A 1 212 ? 28.713 12.939 -35.914 1.00 89.38 212 THR A CA 1
ATOM 1709 C C . THR A 1 212 ? 28.979 13.441 -34.493 1.00 89.38 212 THR A C 1
ATOM 1711 O O . THR A 1 212 ? 29.043 14.648 -34.254 1.00 89.38 212 THR A O 1
ATOM 1714 N N . TYR A 1 213 ? 29.137 12.516 -33.545 1.00 91.19 213 TYR A N 1
ATOM 1715 C CA . TYR A 1 213 ? 29.505 12.841 -32.174 1.00 91.19 213 TYR A CA 1
ATOM 1716 C C . TYR A 1 213 ? 30.904 13.449 -32.102 1.00 91.19 213 TYR A C 1
ATOM 1718 O O . TYR A 1 213 ? 31.063 14.494 -31.479 1.00 91.19 213 TYR A O 1
ATOM 1726 N N . GLU A 1 214 ? 31.903 12.834 -32.737 1.00 89.19 214 GLU A N 1
ATOM 1727 C CA . GLU A 1 214 ? 33.285 13.320 -32.713 1.00 89.19 214 GLU A CA 1
ATOM 1728 C C . GLU A 1 214 ? 33.394 14.713 -33.335 1.00 89.19 214 GLU A C 1
ATOM 1730 O O . GLU A 1 214 ? 33.995 15.606 -32.737 1.00 89.19 214 GLU A O 1
ATOM 1735 N N . GLU A 1 215 ? 32.740 14.937 -34.477 1.00 87.19 215 GLU A N 1
ATOM 1736 C CA . GLU A 1 215 ? 32.706 16.244 -35.136 1.00 87.19 215 GLU A CA 1
ATOM 1737 C C . GLU A 1 215 ? 31.953 17.286 -34.296 1.00 87.19 215 GLU A C 1
ATOM 1739 O O . GLU A 1 215 ? 32.408 18.419 -34.140 1.00 87.19 215 GLU A O 1
ATOM 1744 N N . GLY A 1 216 ? 30.824 16.901 -33.692 1.00 87.69 216 GLY A N 1
ATOM 1745 C CA . GLY A 1 216 ? 30.070 17.762 -32.785 1.00 87.69 216 GLY A CA 1
ATOM 1746 C C . GLY A 1 216 ? 30.872 18.140 -31.539 1.00 87.69 216 GLY A C 1
ATOM 1747 O O . GLY A 1 216 ? 30.940 19.310 -31.168 1.00 87.69 216 GLY A O 1
ATOM 1748 N N . VAL A 1 217 ? 31.529 17.172 -30.905 1.00 87.81 217 VAL A N 1
ATOM 1749 C CA . VAL A 1 217 ? 32.384 17.424 -29.744 1.00 87.81 217 VAL A CA 1
ATOM 1750 C C . VAL A 1 217 ? 33.536 18.344 -30.136 1.00 87.81 217 VAL A C 1
ATOM 1752 O O . VAL A 1 217 ? 33.723 19.388 -29.515 1.00 87.81 217 VAL A O 1
ATOM 1755 N N . LYS A 1 218 ? 34.243 18.032 -31.221 1.00 86.25 218 LYS A N 1
ATOM 1756 C CA . LYS A 1 218 ? 35.362 18.832 -31.725 1.00 86.25 218 LYS A CA 1
ATOM 1757 C C . LYS A 1 218 ? 34.965 20.266 -32.087 1.00 86.25 218 LYS A C 1
ATOM 1759 O O . LYS A 1 218 ? 35.737 21.182 -31.832 1.00 86.25 218 LYS A O 1
ATOM 1764 N N . GLY A 1 219 ? 33.787 20.468 -32.676 1.00 84.19 219 GLY A N 1
ATOM 1765 C CA . GLY A 1 219 ? 33.329 21.783 -33.129 1.00 84.19 219 GLY A CA 1
ATOM 1766 C C . GLY A 1 219 ? 32.731 22.671 -32.036 1.00 84.19 219 GLY A C 1
ATOM 1767 O O . GLY A 1 219 ? 32.752 23.891 -32.177 1.00 84.19 219 GLY A O 1
ATOM 1768 N N . PHE A 1 220 ? 32.180 22.085 -30.967 1.00 84.88 220 PHE A N 1
ATOM 1769 C CA . PHE A 1 220 ? 31.446 22.835 -29.937 1.00 84.88 220 PHE A CA 1
ATOM 1770 C C . PHE A 1 220 ? 32.096 22.817 -28.549 1.00 84.88 220 PHE A C 1
ATOM 1772 O O . PHE A 1 220 ? 31.780 23.673 -27.724 1.00 84.88 220 PHE A O 1
ATOM 1779 N N . PHE A 1 221 ? 32.992 21.867 -28.281 1.00 86.06 221 PHE A N 1
ATOM 1780 C CA . PHE A 1 221 ? 33.646 21.700 -26.978 1.00 86.06 221 PHE A CA 1
ATOM 1781 C C . PHE A 1 221 ? 35.161 21.946 -27.034 1.00 86.06 221 PHE A C 1
ATOM 1783 O O . PHE A 1 221 ? 35.805 22.031 -25.992 1.00 86.06 221 PHE A O 1
ATOM 1790 N N . PHE A 1 222 ? 35.734 22.113 -28.228 1.00 86.31 222 PHE A N 1
ATOM 1791 C CA . PHE A 1 222 ? 37.156 22.392 -28.418 1.00 86.31 222 PHE A CA 1
ATOM 1792 C C . PHE A 1 222 ? 37.360 23.649 -29.266 1.00 86.31 222 PHE A C 1
ATOM 1794 O O . PHE A 1 222 ? 36.606 23.922 -30.198 1.00 86.31 222 PHE A O 1
ATOM 1801 N N . GLU A 1 223 ? 38.406 24.405 -28.953 1.00 84.56 223 GLU A N 1
ATOM 1802 C CA . GLU A 1 223 ? 38.878 25.541 -29.741 1.00 84.56 223 GLU A CA 1
ATOM 1803 C C . GLU A 1 223 ? 40.048 25.114 -30.631 1.00 84.56 223 GLU A C 1
ATOM 1805 O O . GLU A 1 223 ? 40.870 24.277 -30.253 1.00 84.56 223 GLU A O 1
ATOM 1810 N N . ARG A 1 224 ? 40.110 25.683 -31.840 1.00 81.81 224 ARG A N 1
ATOM 1811 C CA . ARG A 1 224 ? 41.249 25.510 -32.749 1.00 81.81 224 ARG A CA 1
ATOM 1812 C C . ARG A 1 224 ? 42.348 26.483 -32.358 1.00 81.81 224 ARG A C 1
ATOM 1814 O O . ARG A 1 224 ? 42.148 27.691 -32.445 1.00 81.81 224 ARG A O 1
ATOM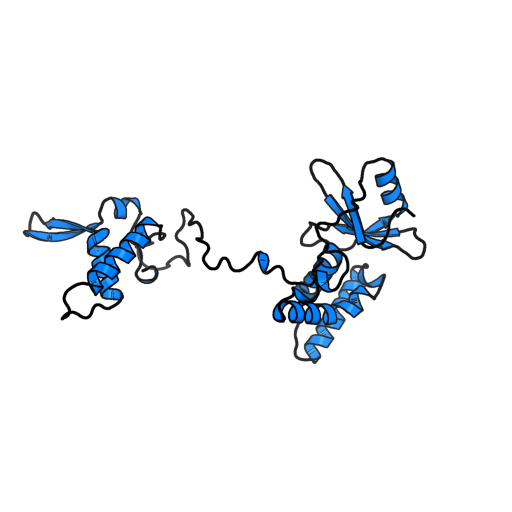 1821 N N . THR A 1 225 ? 43.503 25.951 -31.995 1.00 79.75 225 THR A N 1
ATOM 1822 C CA . THR A 1 225 ? 44.709 26.722 -31.696 1.00 79.75 225 THR A CA 1
ATOM 1823 C C . THR A 1 225 ? 45.859 26.258 -32.586 1.00 79.75 225 THR A C 1
ATOM 1825 O O . THR A 1 225 ? 45.742 25.271 -33.319 1.00 79.75 225 THR A O 1
ATOM 1828 N N . TYR A 1 226 ? 46.965 26.995 -32.552 1.00 80.38 226 TYR A N 1
ATOM 1829 C CA . TYR A 1 226 ? 48.191 26.637 -33.255 1.00 80.38 226 TYR A CA 1
ATOM 1830 C C . TYR A 1 226 ? 49.290 26.430 -32.225 1.00 80.38 226 TYR A C 1
ATOM 1832 O O . TYR A 1 226 ? 49.454 27.248 -31.320 1.00 80.38 226 TYR A O 1
ATOM 1840 N N . ASP A 1 227 ? 50.021 25.335 -32.369 1.00 76.56 227 ASP A N 1
ATOM 1841 C CA . ASP A 1 227 ? 51.262 25.123 -31.640 1.00 76.56 227 ASP A CA 1
ATOM 1842 C C . ASP A 1 227 ? 52.298 26.139 -32.141 1.00 76.56 227 ASP A C 1
ATOM 1844 O O . ASP A 1 227 ? 52.601 26.197 -33.334 1.00 76.56 227 ASP A O 1
ATOM 1848 N N . THR A 1 228 ? 52.805 26.968 -31.233 1.00 74.62 228 THR A N 1
ATOM 1849 C CA . THR A 1 228 ? 53.745 28.049 -31.542 1.00 74.62 228 THR A CA 1
ATOM 1850 C C . THR A 1 228 ? 55.125 27.542 -31.955 1.00 74.62 228 THR A C 1
ATOM 1852 O O . THR A 1 228 ? 55.855 28.282 -32.608 1.00 74.62 228 THR A O 1
ATOM 1855 N N . GLU A 1 229 ? 55.482 26.301 -31.615 1.00 76.38 229 GLU A N 1
ATOM 1856 C CA . GLU A 1 229 ? 56.770 25.696 -31.972 1.00 76.38 229 GLU A CA 1
ATOM 1857 C C . GLU A 1 229 ? 56.698 24.923 -33.293 1.00 76.38 229 GLU A C 1
ATOM 1859 O O . GLU A 1 229 ? 57.629 24.971 -34.097 1.00 76.38 229 GLU A O 1
ATOM 1864 N N . THR A 1 230 ? 55.590 24.220 -33.548 1.00 79.44 230 THR A N 1
ATOM 1865 C CA . THR A 1 230 ? 55.461 23.338 -34.725 1.00 79.44 230 THR A CA 1
ATOM 1866 C C . THR A 1 230 ? 54.555 23.883 -35.831 1.00 79.44 230 THR A C 1
ATOM 1868 O O . THR A 1 230 ? 54.511 23.313 -36.924 1.00 79.44 230 THR A O 1
ATOM 1871 N N . GLY A 1 231 ? 53.798 24.953 -35.567 1.00 75.31 231 GLY A N 1
ATOM 1872 C CA . GLY A 1 231 ? 52.812 25.535 -36.486 1.00 75.31 231 GLY A CA 1
ATOM 1873 C C . GLY A 1 231 ? 51.591 24.645 -36.756 1.00 75.31 231 GLY A C 1
ATOM 1874 O O . GLY A 1 231 ? 50.761 24.968 -37.608 1.00 75.31 231 GLY A O 1
ATOM 1875 N N . ARG A 1 232 ? 51.466 23.502 -36.068 1.00 77.75 232 ARG A N 1
ATOM 1876 C CA . ARG A 1 232 ? 50.383 22.532 -36.284 1.00 77.75 232 ARG A CA 1
ATOM 1877 C C . ARG A 1 232 ? 49.101 22.968 -35.582 1.00 77.75 232 ARG A C 1
ATOM 1879 O O . ARG A 1 232 ? 49.131 23.535 -34.494 1.00 77.75 232 ARG A O 1
ATOM 1886 N N . VAL A 1 233 ? 47.959 22.651 -36.195 1.00 79.06 233 VAL A N 1
ATOM 1887 C CA . VAL A 1 233 ? 46.644 22.875 -35.580 1.00 79.06 233 VAL A CA 1
ATOM 1888 C C . VAL A 1 233 ? 46.442 21.881 -34.444 1.00 79.06 233 VAL A C 1
ATOM 1890 O O . VAL A 1 233 ? 46.465 20.668 -34.663 1.00 79.06 233 VAL A O 1
ATOM 1893 N N . VAL A 1 234 ? 46.173 22.405 -33.256 1.00 78.88 234 VAL A N 1
ATOM 1894 C CA . VAL A 1 234 ? 45.799 21.644 -32.063 1.00 78.88 234 VAL A CA 1
ATOM 1895 C C . VAL A 1 234 ? 44.375 22.005 -31.652 1.00 78.88 234 VAL A C 1
ATOM 1897 O O . VAL A 1 234 ? 43.872 23.090 -31.941 1.00 78.88 234 VAL A O 1
ATOM 1900 N N . HIS A 1 235 ? 43.692 21.056 -31.020 1.00 79.06 235 HIS A N 1
ATOM 1901 C CA . HIS A 1 235 ? 42.341 21.243 -30.504 1.00 79.06 235 HIS A CA 1
ATOM 1902 C C . HIS A 1 235 ? 42.388 21.130 -28.985 1.00 79.06 235 HIS A C 1
ATOM 1904 O O . HIS A 1 235 ? 42.620 20.041 -28.461 1.00 79.06 235 HIS A O 1
ATOM 1910 N N . LEU A 1 236 ? 42.177 22.246 -28.287 1.00 80.75 236 LE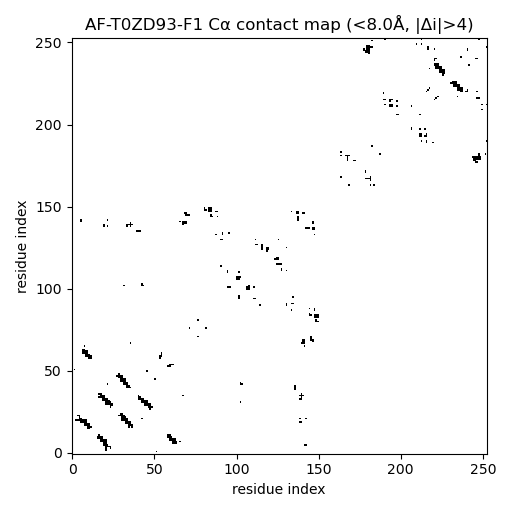U A N 1
ATOM 1911 C CA . LEU A 1 236 ? 42.170 22.290 -26.823 1.00 80.75 236 LEU A CA 1
ATOM 1912 C C . LEU A 1 236 ? 40.739 22.456 -26.301 1.00 80.75 236 LEU A C 1
ATOM 1914 O O . LEU A 1 236 ? 39.939 23.122 -26.962 1.00 80.75 236 LEU A O 1
ATOM 1918 N N . PRO A 1 237 ? 40.381 21.850 -25.153 1.00 80.38 237 PRO A N 1
ATOM 1919 C CA . PRO A 1 237 ? 39.062 22.035 -24.559 1.00 80.38 237 PRO A CA 1
ATOM 1920 C C . PRO A 1 237 ? 38.762 23.522 -24.358 1.00 80.38 237 PRO A C 1
ATOM 1922 O O . PRO A 1 237 ? 39.585 24.256 -23.812 1.00 80.38 237 PRO A O 1
ATOM 1925 N N . ASN A 1 238 ? 37.582 23.965 -24.787 1.00 81.88 238 ASN A N 1
ATOM 1926 C CA . ASN A 1 238 ? 37.171 25.350 -24.595 1.00 81.88 238 ASN A CA 1
ATOM 1927 C C . ASN A 1 238 ? 36.852 25.635 -23.122 1.00 81.88 238 ASN A C 1
ATOM 1929 O O . ASN A 1 238 ? 36.631 24.720 -22.319 1.00 81.88 238 ASN A O 1
ATOM 1933 N N . ARG A 1 239 ? 36.771 26.921 -22.767 1.00 77.62 239 ARG A N 1
ATOM 1934 C CA . ARG A 1 239 ? 36.519 27.358 -21.385 1.00 77.62 239 ARG A CA 1
ATOM 1935 C C . ARG A 1 239 ? 35.289 26.688 -20.757 1.00 77.62 239 ARG A C 1
ATOM 1937 O O . ARG A 1 239 ? 35.348 26.256 -19.611 1.00 77.62 239 ARG A O 1
ATOM 1944 N N . VAL A 1 240 ? 34.211 26.537 -21.527 1.00 74.44 240 VAL A N 1
ATOM 1945 C CA . VAL A 1 240 ? 32.960 25.899 -21.080 1.00 74.44 240 VAL A CA 1
ATOM 1946 C C . VAL A 1 240 ? 33.173 24.426 -20.721 1.00 74.44 240 VAL A C 1
ATOM 1948 O O . VAL A 1 240 ? 32.642 23.948 -19.722 1.00 74.44 240 VAL A O 1
ATOM 1951 N N . SER A 1 241 ? 33.972 23.701 -21.501 1.00 76.31 241 SER A N 1
ATOM 1952 C CA . SER A 1 241 ? 34.273 22.284 -21.265 1.00 76.31 241 SER A CA 1
ATOM 1953 C C . SER A 1 241 ? 35.181 22.081 -20.055 1.00 76.31 241 SER A C 1
ATOM 1955 O O . SER A 1 241 ? 35.009 21.117 -19.308 1.00 76.31 241 SER A O 1
ATOM 1957 N N . VAL A 1 242 ? 36.117 23.008 -19.830 1.00 74.56 242 VAL A N 1
ATOM 1958 C CA . VAL A 1 242 ? 36.987 23.015 -18.645 1.00 74.56 242 VAL A CA 1
ATOM 1959 C C . VAL A 1 242 ? 36.172 23.299 -17.381 1.00 74.56 242 VAL A C 1
ATOM 1961 O O . VAL A 1 242 ? 36.248 22.531 -16.424 1.00 74.56 242 VAL A O 1
ATOM 1964 N N . GLU A 1 243 ? 35.332 24.340 -17.391 1.00 76.62 243 GLU A N 1
ATOM 1965 C CA . GLU A 1 243 ? 34.454 24.693 -16.263 1.00 76.62 243 GLU A CA 1
ATOM 1966 C C . GLU A 1 243 ? 33.430 23.585 -15.953 1.00 76.62 243 GLU A C 1
ATOM 1968 O O . GLU A 1 243 ? 33.112 23.332 -14.790 1.00 76.62 243 GLU A O 1
ATOM 1973 N N . ALA A 1 244 ? 32.951 22.869 -16.975 1.00 72.25 244 ALA A N 1
ATOM 1974 C CA . ALA A 1 244 ? 32.046 21.734 -16.810 1.00 72.25 244 ALA A CA 1
ATOM 1975 C C . ALA A 1 244 ? 32.742 20.446 -16.317 1.00 72.25 244 ALA A C 1
ATOM 1977 O O . ALA A 1 244 ? 32.056 19.479 -15.971 1.00 72.25 244 ALA A O 1
ATOM 1978 N N . GLY A 1 245 ? 34.079 20.412 -16.262 1.00 76.25 245 GLY A N 1
ATOM 1979 C CA . GLY A 1 245 ? 34.852 19.243 -15.836 1.00 76.25 245 GLY A CA 1
ATOM 1980 C C . GLY A 1 245 ? 34.872 18.102 -16.859 1.00 76.25 245 GLY A C 1
ATOM 1981 O O . GLY A 1 245 ? 34.992 16.935 -16.474 1.00 76.25 245 GLY A O 1
ATOM 1982 N N . GLY A 1 246 ? 34.709 18.419 -18.148 1.00 82.50 246 GLY A N 1
ATOM 1983 C CA . GLY A 1 246 ? 34.819 17.476 -19.260 1.00 82.50 246 GLY A CA 1
ATOM 1984 C C . GLY A 1 246 ? 33.751 17.666 -20.337 1.00 82.50 246 GLY A C 1
ATOM 1985 O O . GLY A 1 246 ? 33.006 18.643 -20.351 1.00 82.50 246 GLY A O 1
ATOM 1986 N N . VAL A 1 247 ? 33.650 16.684 -21.236 1.00 86.81 247 VAL A N 1
ATOM 1987 C CA . VAL A 1 247 ? 32.700 16.695 -22.360 1.00 86.81 247 VAL A CA 1
ATOM 1988 C C . VAL A 1 247 ? 31.596 15.640 -22.201 1.00 86.81 247 VAL A C 1
ATOM 1990 O O . VAL A 1 247 ? 31.729 14.683 -21.421 1.00 86.81 247 VAL A O 1
ATOM 1993 N N . PRO A 1 248 ? 30.460 15.795 -22.902 1.00 87.44 248 PRO A N 1
ATOM 1994 C CA . PRO A 1 248 ? 29.461 14.741 -23.004 1.00 87.44 248 PRO A CA 1
ATOM 1995 C C . PRO A 1 248 ? 30.062 13.467 -23.585 1.00 87.44 248 PRO A C 1
ATOM 1997 O O . PRO A 1 248 ? 30.950 13.537 -24.422 1.00 87.44 248 PRO A O 1
ATOM 2000 N N . THR A 1 249 ? 29.572 12.300 -23.177 1.00 86.44 249 THR A N 1
ATOM 2001 C CA . THR A 1 249 ? 30.078 11.036 -23.727 1.00 86.44 249 THR A CA 1
ATOM 2002 C C . THR A 1 249 ? 29.261 10.586 -24.929 1.00 86.44 249 THR A C 1
ATOM 2004 O O . THR A 1 249 ? 28.078 10.900 -25.024 1.00 86.44 249 THR A O 1
ATOM 2007 N N . PHE A 1 250 ? 29.848 9.748 -25.788 1.00 86.56 250 PHE A N 1
ATOM 2008 C CA . PHE A 1 250 ? 29.151 9.191 -26.954 1.00 86.56 250 PHE A CA 1
ATOM 2009 C C . PHE A 1 250 ? 27.815 8.514 -26.607 1.00 86.56 250 PHE A C 1
ATOM 2011 O O . PHE A 1 250 ? 26.828 8.693 -27.299 1.00 86.56 250 PHE A O 1
ATOM 2018 N N . ARG A 1 251 ? 27.730 7.799 -25.475 1.00 82.62 251 ARG A N 1
ATOM 2019 C CA . ARG A 1 251 ? 26.470 7.166 -25.022 1.00 82.62 251 ARG A CA 1
ATOM 2020 C C . ARG A 1 251 ? 25.364 8.161 -24.645 1.00 82.62 251 ARG A C 1
ATOM 2022 O O . ARG A 1 251 ? 24.246 7.736 -24.370 1.00 82.62 251 ARG A O 1
ATOM 2029 N N . GLN A 1 252 ? 25.707 9.433 -24.486 1.00 81.62 252 GLN A N 1
ATOM 2030 C CA . GLN A 1 252 ? 24.778 10.496 -24.126 1.00 81.62 252 GLN A CA 1
ATOM 2031 C C . GLN A 1 252 ? 24.333 11.321 -25.343 1.00 81.62 252 GLN A C 1
ATOM 2033 O O . GLN A 1 252 ? 23.378 12.083 -25.187 1.00 81.62 252 GLN A O 1
ATOM 2038 N N . PHE A 1 253 ? 25.028 11.177 -26.479 1.00 84.94 253 PHE A N 1
ATOM 2039 C CA . PHE A 1 253 ? 24.713 11.764 -27.782 1.00 84.94 253 PHE A CA 1
ATOM 2040 C C . PHE A 1 253 ? 23.560 11.012 -28.448 1.00 84.94 253 PHE A C 1
ATOM 2042 O O . PHE A 1 253 ? 22.611 11.695 -28.895 1.00 84.94 253 PHE A O 1
#

Nearest PDB structures (foldseek):
  7pik-assembly1_B  TM=6.087E-01  e=5.329E-13  Escherichia coli
  7pik-assembly1_A  TM=8.463E-01  e=3.342E-10  Escherichia coli
  7pik-assembly1_C  TM=6.563E-01  e=2.166E-11  Escherichia coli
  2eqm-assembly1_A  TM=6.351E-01  e=2.728E-01  Homo sapiens
  8ezb-assembly1_G  TM=2.722E-01  e=3.165E+00  Homo sapiens

Organism: NCBI:txid410659

pLDDT: mean 87.25, std 10.0, range [59.78, 98.31]

Secondary structure (DSSP, 8-state):
----TT-EEEE-SSS-EEEEEEEE-TTSSEEEEEESS-TT---EEEEHHHHHHHHHTTSEEEESS-TTS----GGGS-HHHHHHHHHHHHHHHHHHHSTTGGGSHHHHHHHHHHHHHHHHHTT----HHHHHHHHHHHHHTTSSGGGGS--GGG---TTPPPPP-SSPSSSPPSSSS-------HHHHHHHHHHHHHHHHS-TTS---HHHHHHHHHHHHTEEEEE-TTT--EEEEE-HHHHHTTS---GGG-

Foldseek 3Di:
DPDDALWWKWADDPPTWIKGFHDADPVNQWTWIWTLPPQQIAIDIDGNVVVVCCPVVVRMDTDPDDPLADDDDPVVDDPVQVVQLVVLCVLCVVLSPPPPQCRDDVSVVVSLVVSQVVCVVVVHHDDSVSNSNSVSLCRSHRNDSSSRGDPCVPDDCVVPDDDDDPQADDDQDPDDQPSAAHCDPVNVVLLVVLVVVVVVDDPVDDDDLVNSVVSSCQVPQWDWDADPVPRDTDTHGDPVQVVRSHHHDSVRD

Solvent-accessible surface area (backbone atoms only — not comparable to full-atom values): 15022 Å² total; per-residue (Å²): 131,94,77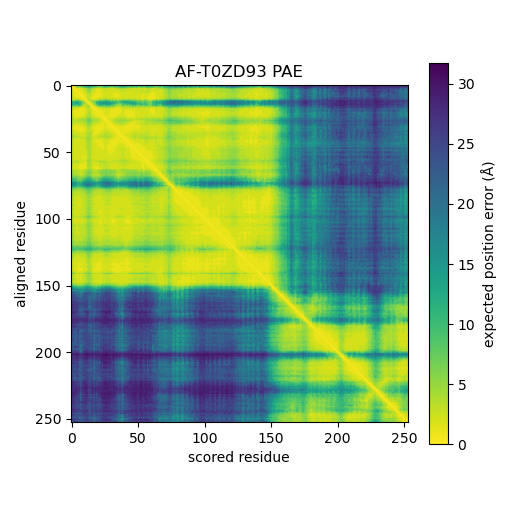,57,71,58,40,39,33,40,31,61,84,84,71,67,43,47,36,29,33,70,42,67,44,96,84,54,60,36,29,30,31,31,47,50,79,50,94,80,50,61,62,43,83,40,53,32,66,58,56,51,49,31,45,74,70,66,56,27,43,83,44,93,71,63,91,54,43,52,86,70,63,84,88,75,58,55,68,69,49,49,53,51,16,53,57,54,37,73,70,40,52,70,49,75,66,40,72,68,46,53,57,38,68,72,52,28,50,53,55,53,48,53,50,32,53,54,30,39,76,73,75,43,78,57,58,71,68,56,54,53,49,47,51,41,32,21,63,45,16,49,70,39,68,56,23,48,46,74,72,59,89,83,51,82,65,76,93,55,88,77,87,79,67,94,64,56,82,72,84,80,81,91,72,79,89,77,78,33,42,66,86,47,75,66,55,52,50,51,50,52,51,25,49,52,50,52,76,71,40,63,93,86,63,84,78,49,75,65,58,33,46,54,52,32,45,53,68,73,39,29,40,85,46,64,40,88,87,77,70,44,82,41,76,45,73,27,71,68,23,57,76,57,61,37,53,74,48,78,94,76,110

Radius of gyration: 30.39 Å; Cα contacts (8 Å, |Δi|>4): 295; chains: 1; bounding box: 80×54×76 Å

Sequence (253 aa):
MILKEGDLIQYGQERVSLVRVLWITETGASVVTIEVEAPKALPVFVPMEQLEDDLQSERAKLLLEDAYQRYVAVGALKARSKAIRDRAWRLIERLVNDRPNIYVAHRRSALVQSVQECAAREGRAISHNTLYGYLRRYWQRGLTPNALLPDYTNCGGRGKERRSGKAKRGRPRQFGDDRGINITAEIRQVFRVAVARCYASDKKRKWNLLDTYEEGVKGFFFERTYDTETGRVVHLPNRVSVEAGGVPTFRQF

Mean predicted aligned error: 12.77 Å

InterPro domains:
  IPR059562 TnsB, N-terminal SH3-like domain [PF27165] (7-61)
  IPR059960 TnsB transposase, helix-turn-helix domain [PF27135] (184-253)